Protein AF-0000000081857859 (afdb_homodimer)

InterPro domains:
  IPR007710 Nucleoside 2-deoxyribosyltransferase [PF05014] (3-101)
  IPR028607 2-deoxynucleoside 5-phosphate N-hydrolase 1, DNPH1 [MF_03036] (1-142)
  IPR051239 2'-Deoxynucleoside 5'-phosphate N-hydrolase [PTHR15364] (1-141)

Secondary structure (DSSP, 8-state):
-EEEEE--STT--TTHHHHHHHHHHHTTTSEETTGGGG-TT--TT-S--SHHHHHHHHHHHHHHHHH-SEEEEE-SS--HHHHHHHHHHHHTT-EEEEEE-GGG-PPPPHHHHHH--SSSEEEEE--GGGHHHHHHHHHTSTT-/-EEEEE--STT--TTHHHHHHHHHHHTTTSEETTGGGG-TT--TT-S--SHHHHHHHHHHHHHHHHH-SEEEEE-SS--HHHHHHHHHHHHTT-EEEEEE-GGG-PPPPHHHHHH--SSSEEEEE--GGGHHHHHHHHHTSTT-

Structure (mmCIF, N/CA/C/O backbone):
data_AF-0000000081857859-model_v1
#
loop_
_entity.id
_entity.type
_entity.pdbx_description
1 polymer "2'-deoxynucleoside 5'-phosphate N-hydrolase 1"
#
loop_
_atom_site.group_PDB
_atom_site.id
_atom_site.type_symbol
_atom_site.label_atom_id
_atom_site.label_alt_id
_atom_site.label_comp_id
_atom_site.label_asym_id
_atom_site.label_entity_id
_atom_site.label_seq_id
_atom_site.pdbx_PDB_ins_code
_atom_site.Cartn_x
_atom_site.Cartn_y
_atom_site.Cartn_z
_atom_site.occupancy
_atom_site.B_iso_or_equiv
_atom_site.auth_seq_id
_atom_site.auth_comp_id
_atom_site.auth_asym_id
_atom_site.auth_atom_id
_atom_site.pdbx_PDB_model_num
ATOM 1 N N . MET A 1 1 ? -11.211 17.266 15.477 1 97.19 1 MET A N 1
ATOM 2 C CA . MET A 1 1 ? -11.031 16.438 14.289 1 97.19 1 MET A CA 1
ATOM 3 C C . MET A 1 1 ? -9.961 15.375 14.516 1 97.19 1 MET A C 1
ATOM 5 O O . MET A 1 1 ? -8.914 15.664 15.094 1 97.19 1 MET A O 1
ATOM 9 N N . LYS A 1 2 ? -10.18 14.078 14.188 1 98.75 2 LYS A N 1
ATOM 10 C CA . LYS A 1 2 ? -9.188 13.016 14.273 1 98.75 2 LYS A CA 1
ATOM 11 C C . LYS A 1 2 ? -8.492 12.797 12.938 1 98.75 2 LYS A C 1
ATOM 13 O O . LYS A 1 2 ? -9.148 12.508 11.93 1 98.75 2 LYS A O 1
ATOM 18 N N . ILE A 1 3 ? -7.137 12.891 12.977 1 98.88 3 ILE A N 1
ATOM 19 C CA . ILE A 1 3 ? -6.348 12.82 11.758 1 98.88 3 ILE A CA 1
ATOM 20 C C . ILE A 1 3 ? -5.445 11.586 11.797 1 98.88 3 ILE A C 1
ATOM 22 O O . ILE A 1 3 ? -4.773 11.336 12.805 1 98.88 3 ILE A O 1
ATOM 26 N N . TYR A 1 4 ? -5.438 10.828 10.797 1 98.94 4 TYR A N 1
ATOM 27 C CA . TYR A 1 4 ? -4.531 9.695 10.625 1 98.94 4 TYR A CA 1
ATOM 28 C C . TYR A 1 4 ? -3.416 10.031 9.641 1 98.94 4 TYR A C 1
ATOM 30 O O . TYR A 1 4 ? -3.676 10.344 8.477 1 98.94 4 TYR A O 1
ATOM 38 N N . PHE A 1 5 ? -2.197 10.039 10.086 1 98.94 5 PHE A N 1
ATOM 39 C CA . PHE A 1 5 ? -1.058 10.336 9.227 1 98.94 5 PHE A CA 1
ATOM 40 C C . PHE A 1 5 ? -0.327 9.055 8.836 1 98.94 5 PHE A C 1
ATOM 42 O O . PHE A 1 5 ? 0.015 8.242 9.695 1 98.94 5 PHE A O 1
ATOM 49 N N . CYS A 1 6 ? -0.159 8.875 7.543 1 98.88 6 CYS A N 1
ATOM 50 C CA . CYS A 1 6 ? 0.614 7.758 7.004 1 98.88 6 CYS A CA 1
ATOM 51 C C . CYS A 1 6 ? 1.984 8.227 6.527 1 98.88 6 CYS A C 1
ATOM 53 O O . CYS A 1 6 ? 2.09 9.219 5.805 1 98.88 6 CYS A O 1
ATOM 55 N N . GLY A 1 7 ? 2.938 7.547 6.867 1 98.81 7 GLY A N 1
ATOM 56 C CA . GLY A 1 7 ? 4.301 7.688 6.379 1 98.81 7 GLY A CA 1
ATOM 57 C C . GLY A 1 7 ? 5.102 6.402 6.461 1 98.81 7 GLY A C 1
ATOM 58 O O . GLY A 1 7 ? 4.863 5.574 7.34 1 98.81 7 GLY A O 1
ATOM 59 N N . SER A 1 8 ? 6.078 6.289 5.57 1 98.69 8 SER A N 1
ATOM 60 C CA . SER A 1 8 ? 6.879 5.07 5.504 1 98.69 8 SER A CA 1
ATOM 61 C C . SER A 1 8 ? 7.648 4.844 6.801 1 98.69 8 SER A C 1
ATOM 63 O O . SER A 1 8 ? 8.234 5.777 7.352 1 98.69 8 SER A O 1
ATOM 65 N N . ILE A 1 9 ? 7.602 3.67 7.285 1 98.06 9 ILE A N 1
ATOM 66 C CA . ILE A 1 9 ? 8.461 3.262 8.391 1 98.06 9 ILE A CA 1
ATOM 67 C C . ILE A 1 9 ? 9.398 2.148 7.934 1 98.06 9 ILE A C 1
ATOM 69 O O . ILE A 1 9 ? 10.57 2.396 7.645 1 98.06 9 ILE A O 1
ATOM 73 N N . ARG A 1 10 ? 8.891 1 7.598 1 97.62 10 ARG A N 1
ATOM 74 C CA . ARG A 1 10 ? 9.75 -0.125 7.238 1 97.62 10 ARG A CA 1
ATOM 75 C C . ARG A 1 10 ? 10.188 -0.036 5.777 1 97.62 10 ARG A C 1
ATOM 77 O O . ARG A 1 10 ? 11.086 -0.758 5.352 1 97.62 10 ARG A O 1
ATOM 84 N N . GLY A 1 11 ? 9.57 0.886 5.027 1 97.31 11 GLY A N 1
ATOM 85 C CA . GLY A 1 11 ? 10.07 1.184 3.691 1 97.31 11 GLY A CA 1
ATOM 86 C C . GLY A 1 11 ? 11.273 2.107 3.693 1 97.31 11 GLY A C 1
ATOM 87 O O . GLY A 1 11 ? 11.891 2.334 2.65 1 97.31 11 GLY A O 1
ATOM 88 N N . GLY A 1 12 ? 11.555 2.629 4.848 1 96.44 12 GLY A N 1
ATOM 89 C CA . GLY A 1 12 ? 12.672 3.541 5.031 1 96.44 12 GLY A CA 1
ATOM 90 C C . GLY A 1 12 ? 12.32 4.754 5.875 1 96.44 12 GLY A C 1
ATOM 91 O O . GLY A 1 12 ? 11.195 5.254 5.812 1 96.44 12 GLY A O 1
ATOM 92 N N . ARG A 1 13 ? 13.305 5.332 6.59 1 97.5 13 ARG A N 1
ATOM 93 C CA . ARG A 1 13 ? 13.078 6.434 7.527 1 97.5 13 ARG A CA 1
ATOM 94 C C . ARG A 1 13 ? 13.742 7.715 7.031 1 97.5 13 ARG A C 1
ATOM 96 O O . ARG A 1 13 ? 13.938 8.656 7.801 1 97.5 13 ARG A O 1
ATOM 103 N N . GLU A 1 14 ? 14.062 7.746 5.746 1 95.56 14 GLU A N 1
ATOM 104 C CA . GLU A 1 14 ? 14.828 8.867 5.199 1 95.56 14 GLU A CA 1
ATOM 105 C C . GLU A 1 14 ? 14.039 10.172 5.297 1 95.56 14 GLU A C 1
ATOM 107 O O . GLU A 1 14 ? 14.625 11.25 5.371 1 95.56 14 GLU A O 1
ATOM 112 N N . ASP A 1 15 ? 12.742 10.062 5.406 1 97.25 15 ASP A N 1
ATOM 113 C CA . ASP A 1 15 ? 11.922 11.266 5.312 1 97.25 15 ASP A CA 1
ATOM 114 C C . ASP A 1 15 ? 11.32 11.625 6.672 1 97.25 15 ASP A C 1
ATOM 116 O O . ASP A 1 15 ? 10.359 12.391 6.75 1 97.25 15 ASP A O 1
ATOM 120 N N . VAL A 1 16 ? 11.852 11.086 7.742 1 98.12 16 VAL A N 1
ATOM 121 C CA . VAL A 1 16 ? 11.234 11.242 9.055 1 98.12 16 VAL A CA 1
ATOM 122 C C . VAL A 1 16 ? 11.164 12.727 9.414 1 98.12 16 VAL A C 1
ATOM 124 O O . VAL A 1 16 ? 10.219 13.172 10.062 1 98.12 16 VAL A O 1
ATOM 127 N N . HIS A 1 17 ? 12.164 13.531 9 1 97.62 17 HIS A N 1
ATOM 128 C CA . HIS A 1 17 ? 12.141 14.961 9.297 1 97.62 17 HIS A CA 1
ATOM 129 C C . HIS A 1 17 ? 10.961 15.648 8.617 1 97.62 17 HIS A C 1
ATOM 131 O O . HIS A 1 17 ? 10.367 16.578 9.18 1 97.62 17 HIS A O 1
ATOM 137 N N . VAL A 1 18 ? 10.625 15.219 7.426 1 98.31 18 VAL A N 1
ATOM 138 C CA . VAL A 1 18 ? 9.453 15.734 6.715 1 98.31 18 VAL A CA 1
ATOM 139 C C . VAL A 1 18 ? 8.188 15.344 7.469 1 98.31 18 VAL A C 1
ATOM 141 O O . VAL A 1 18 ? 7.273 16.156 7.617 1 98.31 18 VAL A O 1
ATOM 144 N N . TYR A 1 19 ? 8.164 14.109 7.961 1 98.69 19 TYR A N 1
ATOM 145 C CA . TYR A 1 19 ? 7.016 13.641 8.727 1 98.69 19 TYR A CA 1
ATOM 146 C C . TYR A 1 19 ? 6.797 14.492 9.961 1 98.69 19 TYR A C 1
ATOM 148 O O . TYR A 1 19 ? 5.656 14.812 10.312 1 98.69 19 TYR A O 1
ATOM 156 N N . GLN A 1 20 ? 7.84 14.805 10.594 1 98.62 20 GLN A N 1
ATOM 157 C CA . GLN A 1 20 ? 7.754 15.648 11.781 1 98.62 20 GLN A CA 1
ATOM 158 C C . GLN A 1 20 ? 7.121 17 11.461 1 98.62 20 GLN A C 1
ATOM 160 O O . GLN A 1 20 ? 6.254 17.469 12.195 1 98.62 20 GLN A O 1
ATOM 165 N N . LYS A 1 21 ? 7.566 17.609 10.383 1 98.5 21 LYS A N 1
ATOM 166 C CA . LYS A 1 21 ? 7.02 18.891 9.961 1 98.5 21 LYS A CA 1
ATOM 167 C C . LYS A 1 21 ? 5.523 18.797 9.672 1 98.5 21 LYS A C 1
ATOM 169 O O . LYS A 1 21 ? 4.746 19.641 10.094 1 98.5 21 LYS A 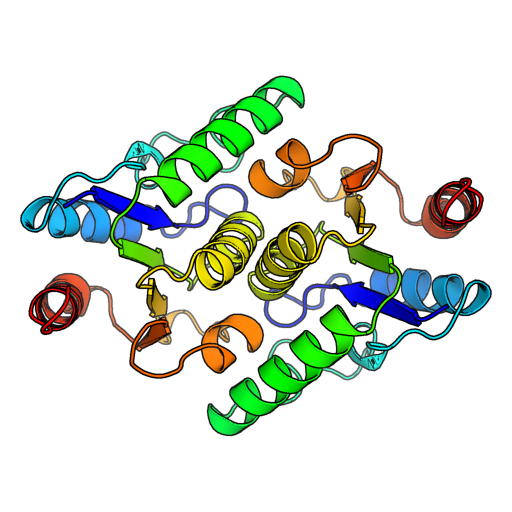O 1
ATOM 174 N N . ILE A 1 22 ? 5.129 17.766 9.008 1 98.88 22 ILE A N 1
ATOM 175 C CA . ILE A 1 22 ? 3.734 17.562 8.625 1 98.88 22 ILE A CA 1
ATOM 176 C C . ILE A 1 22 ? 2.881 17.344 9.867 1 98.88 22 ILE A C 1
ATOM 178 O O . ILE A 1 22 ? 1.868 18.016 10.062 1 98.88 22 ILE A O 1
ATOM 182 N N . THR A 1 23 ? 3.334 16.422 10.742 1 98.75 23 THR A N 1
ATOM 183 C CA . THR A 1 23 ? 2.539 16.078 11.914 1 98.75 23 THR A CA 1
ATOM 184 C C . THR A 1 23 ? 2.439 17.266 12.867 1 98.75 23 THR A C 1
ATOM 186 O O . THR A 1 23 ? 1.413 17.469 13.523 1 98.75 23 THR A O 1
ATOM 189 N N . HIS A 1 24 ? 3.498 18.047 12.93 1 98.5 24 HIS A N 1
ATOM 190 C CA . HIS A 1 24 ? 3.455 19.25 13.75 1 98.5 24 HIS A CA 1
ATOM 191 C C . HIS A 1 24 ? 2.361 20.203 13.273 1 98.5 24 HIS A C 1
ATOM 193 O O . HIS A 1 24 ? 1.571 20.703 14.078 1 98.5 24 HIS A O 1
ATOM 199 N N . LYS A 1 25 ? 2.338 20.438 11.992 1 98.75 25 LYS A N 1
ATOM 200 C CA . LYS A 1 25 ? 1.34 21.344 11.438 1 98.75 25 LYS A CA 1
ATOM 201 C C . LYS A 1 25 ? -0.064 20.75 11.555 1 98.75 25 LYS A C 1
ATOM 203 O O . LYS A 1 25 ? -1.033 21.484 11.766 1 98.75 25 LYS A O 1
ATOM 208 N N . LEU A 1 26 ? -0.226 19.438 11.391 1 98.88 26 LEU A N 1
ATOM 209 C CA . LEU A 1 26 ? -1.522 18.766 11.461 1 98.88 26 LEU A CA 1
ATOM 210 C C . LEU A 1 26 ? -2.178 19 12.82 1 98.88 26 LEU A C 1
ATOM 212 O O . LEU A 1 26 ? -3.406 19.047 12.922 1 98.88 26 LEU A O 1
ATOM 216 N N . LYS A 1 27 ? -1.376 19.219 13.852 1 98.56 27 LYS A N 1
ATOM 217 C CA . LYS A 1 27 ? -1.891 19.406 15.211 1 98.56 27 LYS A CA 1
ATOM 218 C C . LYS A 1 27 ? -2.676 20.703 15.328 1 98.56 27 LYS A C 1
ATOM 220 O O . LYS A 1 27 ? -3.447 20.891 16.266 1 98.56 27 LYS A O 1
ATOM 225 N N . ASP A 1 28 ? -2.494 21.609 14.359 1 98.31 28 ASP A N 1
ATOM 226 C CA . ASP A 1 28 ? -3.283 22.828 14.328 1 98.31 28 ASP A CA 1
ATOM 227 C C . ASP A 1 28 ? -4.738 22.531 13.969 1 98.31 28 ASP A C 1
ATOM 229 O O . ASP A 1 28 ? -5.621 23.359 14.219 1 98.31 28 ASP A O 1
ATOM 233 N N . TYR A 1 29 ? -4.988 21.422 13.352 1 98.31 29 TYR A N 1
ATOM 234 C CA . TYR A 1 29 ? -6.316 21.172 12.805 1 98.31 29 TYR A CA 1
ATOM 235 C C . TYR A 1 29 ? -7.066 20.141 13.648 1 98.31 29 TYR A C 1
ATOM 237 O O . TYR A 1 29 ? -8.289 20.031 13.547 1 98.31 29 TYR A O 1
ATOM 245 N N . GLY A 1 30 ? -6.34 19.344 14.406 1 98.25 30 GLY A N 1
ATOM 246 C CA . GLY A 1 30 ? -6.965 18.312 15.203 1 98.25 30 GLY A CA 1
ATOM 247 C C . GLY A 1 30 ? -5.965 17.391 15.875 1 98.25 30 GLY A C 1
ATOM 248 O O . GLY A 1 30 ? -4.781 17.719 15.977 1 98.25 30 GLY A O 1
ATOM 249 N N . SER A 1 31 ? -6.422 16.234 16.406 1 98.62 31 SER A N 1
ATOM 250 C CA . SER A 1 31 ? -5.59 15.227 17.047 1 98.62 31 SER A CA 1
ATOM 251 C C . SER A 1 31 ? -5.035 14.242 16.031 1 98.62 31 SER A C 1
ATOM 253 O O . SER A 1 31 ? -5.789 13.633 15.266 1 98.62 31 SER A O 1
ATOM 255 N N . VAL A 1 32 ? -3.738 14.094 16.078 1 98.81 32 VAL A N 1
ATOM 256 C CA . VAL A 1 32 ? -3.088 13.117 15.211 1 98.81 32 VAL A CA 1
ATOM 257 C C . VAL A 1 32 ? -3.01 11.766 15.922 1 98.81 32 VAL A C 1
ATOM 259 O O . VAL A 1 32 ? -2.293 11.617 16.906 1 98.81 32 VAL A O 1
ATOM 262 N N . LEU A 1 33 ? -3.631 10.789 15.375 1 98.75 33 LEU A N 1
ATOM 263 C CA . LEU A 1 33 ? -3.76 9.484 16.031 1 98.75 33 LEU A CA 1
ATOM 264 C C . LEU A 1 33 ? -2.463 8.688 15.906 1 98.75 33 LEU A C 1
ATOM 266 O O . LEU A 1 33 ? -2.189 7.816 16.734 1 98.75 33 LEU A O 1
ATOM 270 N N . THR A 1 34 ? -1.613 9.016 14.961 1 98.5 34 THR A N 1
ATOM 271 C CA . THR A 1 34 ? -0.452 8.211 14.594 1 98.5 34 THR A CA 1
ATOM 272 C C . THR A 1 34 ? 0.838 9 14.805 1 98.5 34 THR A C 1
ATOM 274 O O . THR A 1 34 ? 1.736 8.969 13.961 1 98.5 34 THR A O 1
ATOM 277 N N . GLU A 1 35 ? 0.961 9.648 15.805 1 96.88 35 GLU A N 1
ATOM 278 C CA . GLU A 1 35 ? 2.105 10.516 16.047 1 96.88 35 GLU A CA 1
ATOM 279 C C . GLU A 1 35 ? 3.414 9.734 16.016 1 96.88 35 GLU A C 1
ATOM 281 O O . GLU A 1 35 ? 4.461 10.281 15.656 1 96.88 35 GLU A O 1
ATOM 286 N N . HIS A 1 36 ? 3.432 8.438 16.281 1 96 36 HIS A N 1
ATOM 287 C CA . HIS A 1 36 ? 4.641 7.629 16.344 1 96 36 HIS A CA 1
ATOM 288 C C . HIS A 1 36 ? 5.316 7.527 14.984 1 96 36 HIS A C 1
ATOM 290 O O . HIS A 1 36 ? 6.52 7.277 14.906 1 96 36 HIS A O 1
ATOM 296 N N . VAL A 1 37 ? 4.602 7.738 13.906 1 97.44 37 VAL A N 1
ATOM 297 C CA . VAL A 1 37 ? 5.137 7.652 12.555 1 97.44 37 VAL A CA 1
ATOM 298 C C . VAL A 1 37 ? 6.242 8.688 12.367 1 97.44 37 VAL A C 1
ATOM 300 O O . VAL A 1 37 ? 7.203 8.453 11.633 1 97.44 37 VAL A O 1
ATOM 303 N N . SER A 1 38 ? 6.16 9.812 13.102 1 97.56 38 SER A N 1
ATOM 304 C CA . SER A 1 38 ? 7.113 10.906 12.961 1 97.56 38 SER A CA 1
ATOM 305 C C . SER A 1 38 ? 8.188 10.852 14.039 1 97.56 38 SER A C 1
ATOM 307 O O . SER A 1 38 ? 9.031 11.742 14.141 1 97.56 38 SER A O 1
ATOM 309 N N . ASP A 1 39 ? 8.172 9.781 14.867 1 96.94 39 ASP A N 1
ATOM 310 C CA . ASP A 1 39 ? 9.172 9.633 15.914 1 96.94 39 ASP A CA 1
ATOM 311 C C . ASP A 1 39 ? 10.555 9.352 15.328 1 96.94 39 ASP A C 1
ATOM 313 O O . ASP A 1 39 ? 10.773 8.289 14.727 1 96.94 39 ASP A O 1
ATOM 317 N N . PRO A 1 40 ? 11.492 10.25 15.578 1 94.25 40 PRO A N 1
ATOM 318 C CA . PRO A 1 40 ? 12.812 10.062 14.977 1 94.25 40 PRO A CA 1
ATOM 319 C C . PRO A 1 40 ? 13.594 8.914 15.594 1 94.25 40 PRO A C 1
ATOM 321 O O . PRO A 1 40 ? 14.586 8.445 15.023 1 94.25 40 PRO A O 1
ATOM 324 N N . GLU A 1 41 ? 13.188 8.453 16.703 1 94 41 GLU A N 1
ATOM 325 C CA . GLU A 1 41 ? 13.891 7.379 17.391 1 94 41 GLU A CA 1
ATOM 326 C C . GLU A 1 41 ? 13.406 6.012 16.922 1 94 41 GLU A C 1
ATOM 328 O O . GLU A 1 41 ? 14.031 4.988 17.219 1 94 41 GLU A O 1
ATOM 333 N N . LEU A 1 42 ? 12.32 6 16.234 1 93.38 42 LEU A N 1
ATOM 334 C CA . LEU A 1 42 ? 11.82 4.754 15.664 1 93.38 42 LEU A CA 1
ATOM 335 C C . LEU A 1 42 ? 12.688 4.297 14.5 1 93.38 42 LEU A C 1
ATOM 337 O O . LEU A 1 42 ? 12.969 5.082 13.594 1 93.38 42 LEU A O 1
ATOM 341 N N . SER A 1 43 ? 13.094 3.023 14.508 1 90.44 43 SER A N 1
ATOM 342 C CA . SER A 1 43 ? 13.945 2.494 13.445 1 90.44 43 SER A CA 1
ATOM 343 C C . SER A 1 43 ? 13.109 1.997 12.266 1 90.44 43 SER A C 1
ATOM 345 O O . SER A 1 43 ? 11.883 1.967 12.344 1 90.44 43 SER A O 1
ATOM 347 N N . ASP A 1 44 ? 13.797 1.537 11.211 1 88.94 44 ASP A N 1
ATOM 348 C CA . ASP A 1 44 ? 13.109 1.026 10.023 1 88.94 44 ASP A CA 1
ATOM 349 C C . ASP A 1 44 ? 12.609 -0.397 10.25 1 88.94 44 ASP A C 1
ATOM 351 O O . ASP A 1 44 ? 12.031 -1.011 9.352 1 88.94 44 ASP A O 1
ATOM 355 N N . THR A 1 45 ? 12.766 -0.959 11.484 1 88.25 45 THR A N 1
ATOM 356 C CA . THR A 1 45 ? 12.109 -2.207 11.852 1 88.25 45 THR A CA 1
ATOM 357 C C . THR A 1 45 ? 10.742 -1.931 12.484 1 88.25 45 THR A C 1
ATOM 359 O O . THR A 1 45 ? 9.922 -2.84 12.617 1 88.25 45 THR A O 1
ATOM 362 N N . GLY A 1 46 ? 10.586 -0.649 12.82 1 90.75 46 GLY A N 1
ATOM 363 C CA . GLY A 1 46 ? 9.32 -0.238 13.406 1 90.75 46 GLY A CA 1
ATOM 364 C C . GLY A 1 46 ? 9.227 -0.519 14.891 1 90.75 46 GLY A C 1
ATOM 365 O O . GLY A 1 46 ? 10.242 -0.539 15.586 1 90.75 46 GLY A O 1
ATOM 366 N N . GLU A 1 47 ? 7.953 -0.508 15.484 1 82.44 47 GLU A N 1
ATOM 367 C CA . GLU A 1 47 ? 7.68 -0.638 16.906 1 82.44 47 GLU A CA 1
ATOM 368 C C . GLU A 1 47 ? 8.008 -2.041 17.406 1 82.44 47 GLU A C 1
ATOM 370 O O . GLU A 1 47 ? 8.555 -2.203 18.5 1 82.44 47 GLU A O 1
ATOM 375 N N . ASP A 1 48 ? 7.543 -3.119 16.609 1 76.19 48 ASP A N 1
ATOM 376 C CA . ASP A 1 48 ? 7.715 -4.5 17.047 1 76.19 48 ASP A CA 1
ATOM 377 C C . ASP A 1 48 ? 8.195 -5.387 15.898 1 76.19 48 ASP A C 1
ATOM 379 O O . ASP A 1 48 ? 7.945 -5.082 14.727 1 76.19 48 ASP A O 1
ATOM 383 N N . GLY A 1 49 ? 9.023 -6.359 16.281 1 75.38 49 GLY A N 1
ATOM 384 C CA . GLY A 1 49 ? 9.555 -7.23 15.242 1 75.38 49 GLY A CA 1
ATOM 385 C C . GLY A 1 49 ? 8.953 -8.625 15.273 1 75.38 49 GLY A C 1
ATOM 386 O O . GLY A 1 49 ? 9.344 -9.492 14.484 1 75.38 49 GLY A O 1
ATOM 387 N N . THR A 1 50 ? 7.898 -8.875 16.141 1 84.44 50 THR A N 1
ATOM 388 C CA . THR A 1 50 ? 7.289 -10.195 16.172 1 84.44 50 THR A CA 1
ATOM 389 C C . THR A 1 50 ? 5.98 -10.211 15.391 1 84.44 50 THR A C 1
ATOM 391 O O . THR A 1 50 ? 5.387 -9.156 15.148 1 84.44 50 THR A O 1
ATOM 394 N N . VAL A 1 51 ? 5.547 -11.469 15.008 1 87.25 51 VAL A N 1
ATOM 395 C CA . VAL A 1 51 ? 4.289 -11.633 14.289 1 87.25 51 VAL A CA 1
ATOM 396 C C . VAL A 1 51 ? 3.135 -11.109 15.148 1 87.25 51 VAL A C 1
ATOM 398 O O . VAL A 1 51 ? 2.246 -10.422 14.641 1 87.25 51 VAL A O 1
ATOM 401 N N . GLU A 1 52 ? 3.119 -11.438 16.422 1 90.31 52 GLU A N 1
ATOM 402 C CA . GLU A 1 52 ? 2.094 -10.961 17.344 1 90.31 52 GLU A CA 1
ATOM 403 C C . GLU A 1 52 ? 2.127 -9.438 17.469 1 90.31 52 GLU A C 1
ATOM 405 O O . GLU A 1 52 ? 1.08 -8.789 17.547 1 90.31 52 GLU A O 1
ATOM 410 N N . GLY A 1 53 ? 3.287 -8.984 17.484 1 95.19 53 GLY A N 1
ATOM 411 C CA . GLY A 1 53 ? 3.439 -7.539 17.516 1 95.19 53 GLY A CA 1
ATOM 412 C C . GLY A 1 53 ? 2.912 -6.863 16.25 1 95.19 53 GLY A C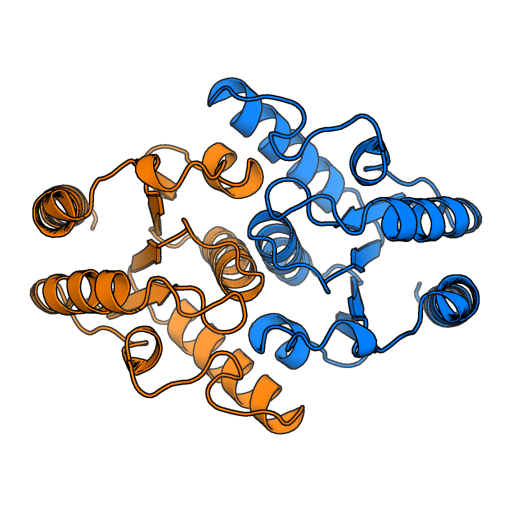 1
ATOM 413 O O . GLY A 1 53 ? 2.229 -5.844 16.344 1 95.19 53 GLY A O 1
ATOM 414 N N . ASP A 1 54 ? 3.215 -7.5 15.148 1 97.56 54 ASP A N 1
ATOM 415 C CA . ASP A 1 54 ? 2.74 -6.945 13.883 1 97.56 54 ASP A CA 1
ATOM 416 C C . ASP A 1 54 ? 1.217 -6.988 13.797 1 97.56 54 ASP A C 1
ATOM 418 O O . ASP A 1 54 ? 0.591 -6.066 13.273 1 97.56 54 ASP A O 1
ATOM 422 N N . ARG A 1 55 ? 0.588 -8.023 14.305 1 97.75 55 ARG A N 1
ATOM 423 C CA . ARG A 1 55 ? -0.868 -8.109 14.344 1 97.75 55 ARG A CA 1
ATOM 424 C C . ARG A 1 55 ? -1.459 -7.012 15.219 1 97.75 55 ARG A C 1
ATOM 426 O O . ARG A 1 55 ? -2.461 -6.391 14.859 1 97.75 55 ARG A O 1
ATOM 433 N N . ALA A 1 56 ? -0.867 -6.801 16.359 1 97.62 56 ALA A N 1
ATOM 434 C CA . ALA A 1 56 ? -1.336 -5.75 17.25 1 97.62 56 ALA A CA 1
ATOM 435 C C . ALA A 1 56 ? -1.238 -4.375 16.594 1 97.62 56 ALA A C 1
ATOM 437 O O . ALA A 1 56 ? -2.139 -3.547 16.734 1 97.62 56 ALA A O 1
ATOM 438 N N . ILE A 1 57 ? -0.128 -4.117 15.93 1 97.69 57 ILE A N 1
ATOM 439 C CA . ILE A 1 57 ? 0.064 -2.865 15.211 1 97.69 57 ILE A CA 1
ATOM 440 C C . ILE A 1 57 ? -1.008 -2.719 14.133 1 97.69 57 ILE A C 1
ATOM 442 O O . ILE A 1 57 ? -1.659 -1.677 14.031 1 97.69 57 ILE A O 1
ATOM 446 N N . HIS A 1 58 ? -1.212 -3.752 13.352 1 98.56 58 HIS A N 1
ATOM 447 C CA . HIS A 1 58 ? -2.213 -3.75 12.297 1 98.56 58 HIS A CA 1
ATOM 448 C C . HIS A 1 58 ? -3.602 -3.445 12.852 1 98.56 58 HIS A C 1
ATOM 450 O O . HIS A 1 58 ? -4.285 -2.543 12.359 1 98.56 58 HIS A O 1
ATOM 456 N N . ASP A 1 59 ? -4.004 -4.234 13.836 1 98.38 59 ASP A N 1
ATOM 457 C CA . ASP A 1 59 ? -5.352 -4.094 14.375 1 98.38 59 ASP A CA 1
ATOM 458 C C . ASP A 1 59 ? -5.562 -2.703 14.969 1 98.38 59 ASP A C 1
ATOM 460 O O . ASP A 1 59 ? -6.598 -2.076 14.742 1 98.38 59 ASP A O 1
ATOM 464 N N . ARG A 1 60 ? -4.609 -2.209 15.68 1 98.19 60 ARG A N 1
ATOM 465 C CA . ARG A 1 60 ? -4.676 -0.865 16.234 1 98.19 60 ARG A CA 1
ATOM 466 C C . ARG A 1 60 ? -4.789 0.185 15.141 1 98.19 60 ARG A C 1
ATOM 468 O O . ARG A 1 60 ? -5.664 1.051 15.188 1 98.19 60 ARG A O 1
ATOM 475 N N . ASP A 1 61 ? -3.883 0.099 14.203 1 98.38 61 ASP A N 1
ATOM 476 C CA . ASP A 1 61 ? -3.836 1.115 13.156 1 98.38 61 ASP A CA 1
ATOM 477 C C . ASP A 1 61 ? -5.109 1.094 12.312 1 98.38 61 ASP A C 1
ATOM 479 O O . ASP A 1 61 ? -5.602 2.145 11.898 1 98.38 61 ASP A O 1
ATOM 483 N N . VAL A 1 62 ? -5.68 -0.069 12.023 1 98.69 62 VAL A N 1
ATOM 484 C CA . VAL A 1 62 ? -6.93 -0.155 11.281 1 98.69 62 VAL A CA 1
ATOM 485 C C . VAL A 1 62 ? -8.062 0.459 12.102 1 98.69 62 VAL A C 1
ATOM 487 O O . VAL A 1 62 ? -8.93 1.151 11.555 1 98.69 62 VAL A O 1
ATOM 490 N N . ASP A 1 63 ? -8.086 0.188 13.383 1 98.75 63 ASP A N 1
ATOM 491 C CA . ASP A 1 63 ? -9.078 0.817 14.258 1 98.75 63 ASP A CA 1
ATOM 492 C C . ASP A 1 63 ? -8.953 2.338 14.219 1 98.75 63 ASP A C 1
ATOM 494 O O . ASP A 1 63 ? -9.953 3.047 14.141 1 98.75 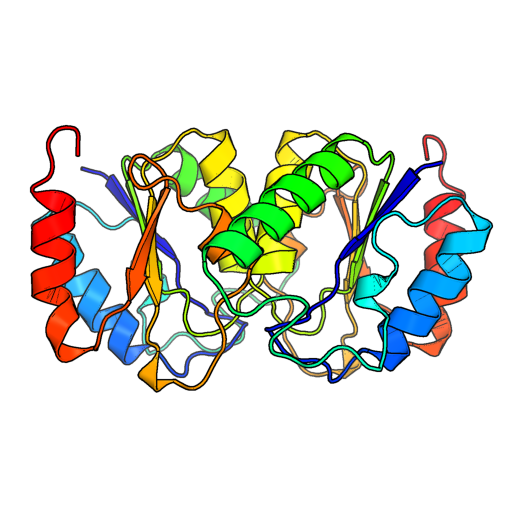63 ASP A O 1
ATOM 498 N N . TRP A 1 64 ? -7.73 2.842 14.281 1 98.81 64 TRP A N 1
ATOM 499 C CA . TRP A 1 64 ? -7.492 4.281 14.203 1 98.81 64 TRP A CA 1
ATOM 500 C C . TRP A 1 64 ? -7.914 4.836 12.852 1 98.81 64 TRP A C 1
ATOM 502 O O . TRP A 1 64 ? -8.445 5.941 12.766 1 98.81 64 TRP A O 1
ATOM 512 N N . LEU A 1 65 ? -7.594 4.082 11.844 1 98.75 65 LEU A N 1
ATOM 513 C CA . LEU A 1 65 ? -8.031 4.465 10.508 1 98.75 65 LEU A CA 1
ATOM 514 C C . LEU A 1 65 ? -9.547 4.633 10.453 1 98.75 65 LEU A C 1
ATOM 516 O O . LEU A 1 65 ? -10.047 5.621 9.922 1 98.75 65 LEU A O 1
ATOM 520 N N . GLN A 1 66 ? -10.258 3.713 11 1 98.69 66 GLN A N 1
ATOM 521 C CA . GLN A 1 66 ? -11.719 3.742 11.031 1 98.69 66 GLN A CA 1
ATOM 522 C C . GLN A 1 66 ? -12.227 4.941 11.828 1 98.69 66 GLN A C 1
ATOM 524 O O . GLN A 1 66 ? -13.234 5.551 11.461 1 98.69 66 GLN A O 1
ATOM 529 N N . GLN A 1 67 ? -11.539 5.316 12.828 1 98.62 67 GLN A N 1
ATOM 530 C CA . GLN A 1 67 ? -11.969 6.387 13.719 1 98.62 67 GLN A CA 1
ATOM 531 C C . GLN A 1 67 ? -11.648 7.758 13.125 1 98.62 67 GLN A C 1
ATOM 533 O O . GLN A 1 67 ? -12.211 8.773 13.555 1 98.62 67 GLN A O 1
ATOM 538 N N . SER A 1 68 ? -10.773 7.867 12.203 1 98.81 68 SER A N 1
ATOM 539 C CA . SER A 1 68 ? -10.266 9.141 11.711 1 98.81 68 SER A CA 1
ATOM 540 C C . SER A 1 68 ? -11.297 9.852 10.844 1 98.81 68 SER A C 1
ATOM 542 O O . SER A 1 68 ? -12.133 9.203 10.203 1 98.81 68 SER A O 1
ATOM 544 N N . ASP A 1 69 ? -11.242 11.117 10.875 1 98.44 69 ASP A N 1
ATOM 545 C CA . ASP A 1 69 ? -12.078 11.953 10.016 1 98.44 69 ASP A CA 1
ATOM 546 C C . ASP A 1 69 ? -11.391 12.219 8.672 1 98.44 69 ASP A C 1
ATOM 548 O O . ASP A 1 69 ? -12.062 12.398 7.656 1 98.44 69 ASP A O 1
ATOM 552 N N . VAL A 1 70 ? -10.102 12.289 8.727 1 98.75 70 VAL A N 1
ATOM 553 C CA . VAL A 1 70 ? -9.289 12.617 7.559 1 98.75 70 VAL A CA 1
ATOM 554 C C . VAL A 1 70 ? -7.977 11.844 7.609 1 98.75 70 VAL A C 1
ATOM 556 O O . VAL A 1 70 ? -7.434 11.602 8.688 1 98.75 70 VAL A O 1
ATOM 559 N N . ILE A 1 71 ? -7.48 11.469 6.449 1 98.94 71 ILE A N 1
ATOM 560 C CA . ILE A 1 71 ? -6.203 10.781 6.297 1 98.94 71 ILE A CA 1
ATOM 561 C C . ILE A 1 71 ? -5.238 11.656 5.504 1 98.94 71 ILE A C 1
ATOM 563 O O . ILE A 1 71 ? -5.598 12.195 4.449 1 98.94 71 ILE A O 1
ATOM 567 N N . VAL A 1 72 ? -4.074 11.891 6.02 1 98.94 72 VAL A N 1
ATOM 568 C CA . VAL A 1 72 ? -2.98 12.555 5.316 1 98.94 72 VAL A CA 1
ATOM 569 C C . VAL A 1 72 ? -1.803 11.594 5.168 1 98.94 72 VAL A C 1
ATOM 571 O O . VAL A 1 72 ? -1.357 10.992 6.148 1 98.94 72 VAL A O 1
ATOM 574 N N . ALA A 1 73 ? -1.323 11.422 3.992 1 98.94 73 ALA A N 1
ATOM 575 C CA . ALA A 1 73 ? -0.245 10.469 3.732 1 98.94 73 ALA A CA 1
ATOM 576 C C . ALA A 1 73 ? 0.896 11.133 2.965 1 98.94 73 ALA A C 1
ATOM 578 O O . ALA A 1 73 ? 0.667 11.797 1.954 1 98.94 73 ALA A O 1
ATOM 579 N N . GLU A 1 74 ? 2.082 11.055 3.486 1 98.94 74 GLU A N 1
ATOM 580 C CA . GLU A 1 74 ? 3.256 11.383 2.684 1 98.94 74 GLU A CA 1
ATOM 581 C C . GLU A 1 74 ? 3.719 10.18 1.865 1 98.94 74 GLU A C 1
ATOM 583 O O . GLU A 1 74 ? 4.086 9.148 2.426 1 98.94 74 GLU A O 1
ATOM 588 N N . VAL A 1 75 ? 3.668 10.289 0.51 1 98.94 75 VAL A N 1
ATOM 589 C CA . VAL A 1 75 ? 3.705 9.102 -0.333 1 98.94 75 VAL A CA 1
ATOM 590 C C . VAL A 1 75 ? 4.926 9.156 -1.247 1 98.94 75 VAL A C 1
ATOM 592 O O . VAL A 1 75 ? 4.918 8.578 -2.338 1 98.94 75 VAL A O 1
ATOM 595 N N . THR A 1 76 ? 5.969 9.836 -0.827 1 98.81 76 THR A N 1
ATOM 596 C CA . THR A 1 76 ? 7.176 9.938 -1.64 1 98.81 76 THR A CA 1
ATOM 597 C C . THR A 1 76 ? 8.008 8.664 -1.531 1 98.81 76 THR A C 1
ATOM 599 O O . THR A 1 76 ? 8.406 8.086 -2.545 1 98.81 76 THR A O 1
ATOM 602 N N . GLN A 1 77 ? 8.336 8.273 -0.267 1 98.38 77 GLN A N 1
ATOM 603 C CA . GLN A 1 77 ? 9.047 7.027 -0.015 1 98.38 77 GLN A CA 1
ATOM 604 C C . GLN A 1 77 ? 8.125 5.82 -0.161 1 98.38 77 GLN A C 1
ATOM 606 O O . GLN A 1 77 ? 7.113 5.723 0.535 1 98.38 77 GLN A O 1
ATOM 611 N N . PRO A 1 78 ? 8.398 4.891 -1.076 1 98.69 78 PRO A N 1
ATOM 612 C CA . PRO A 1 78 ? 7.547 3.709 -1.231 1 98.69 78 PRO A CA 1
ATOM 613 C C . PRO A 1 78 ? 7.375 2.93 0.071 1 98.69 78 PRO A C 1
ATOM 615 O O . PRO A 1 78 ? 8.328 2.791 0.841 1 98.69 78 PRO A O 1
ATOM 618 N N . SER A 1 79 ? 6.156 2.477 0.298 1 98.88 79 SER A N 1
ATOM 619 C CA . SER A 1 79 ? 5.828 1.759 1.524 1 98.88 79 SER A CA 1
ATOM 620 C C . SER A 1 79 ? 4.598 0.875 1.336 1 98.88 79 SER A C 1
ATOM 622 O O . SER A 1 79 ? 3.523 1.365 0.982 1 98.88 79 SER A O 1
ATOM 624 N N . LEU A 1 80 ? 4.738 -0.391 1.586 1 98.88 80 LEU A N 1
ATOM 625 C CA . LEU A 1 80 ? 3.607 -1.308 1.527 1 98.88 80 LEU A CA 1
ATOM 626 C C . LEU A 1 80 ? 2.516 -0.888 2.508 1 98.88 80 LEU A C 1
ATOM 628 O O . LEU A 1 80 ? 1.335 -0.866 2.156 1 98.88 80 LEU A O 1
ATOM 632 N N . GLY A 1 81 ? 2.938 -0.539 3.758 1 98.81 81 GLY A N 1
ATOM 633 C CA . GLY A 1 81 ? 1.97 -0.186 4.785 1 98.81 81 GLY A CA 1
ATOM 634 C C . GLY A 1 81 ? 1.145 1.036 4.434 1 98.81 81 GLY A C 1
ATOM 635 O O . GLY A 1 81 ? -0.076 1.039 4.605 1 98.81 81 GLY A O 1
ATOM 636 N N . VAL A 1 82 ? 1.787 2.061 3.941 1 98.94 82 VAL A N 1
ATOM 637 C CA . VAL A 1 82 ? 1.083 3.275 3.545 1 98.94 82 VAL A CA 1
ATOM 638 C C . VAL A 1 82 ? 0.083 2.953 2.438 1 98.94 82 VAL A C 1
ATOM 640 O O . VAL A 1 82 ? -1.077 3.367 2.5 1 98.94 82 VAL A O 1
ATOM 643 N N . GLY A 1 83 ? 0.51 2.209 1.398 1 98.94 83 GLY A N 1
ATOM 644 C CA . GLY A 1 83 ? -0.412 1.797 0.352 1 98.94 83 GLY A CA 1
ATOM 645 C C . GLY A 1 83 ? -1.61 1.032 0.879 1 98.94 83 GLY A C 1
ATOM 646 O O . GLY A 1 83 ? -2.75 1.316 0.503 1 98.94 83 GLY A O 1
ATOM 647 N N . TYR A 1 84 ? -1.344 0.078 1.735 1 98.94 84 TYR A N 1
ATOM 648 C CA . TYR A 1 84 ? -2.377 -0.752 2.344 1 98.94 84 TYR A CA 1
ATOM 649 C C . TYR A 1 84 ? -3.404 0.104 3.074 1 98.94 84 TYR A C 1
ATOM 651 O O . TYR A 1 84 ? -4.613 -0.083 2.904 1 98.94 84 TYR A O 1
ATOM 659 N N . GLU A 1 85 ? -2.926 1.033 3.848 1 98.94 85 GLU A N 1
ATOM 660 C CA . GLU A 1 85 ? -3.807 1.927 4.594 1 98.94 85 GLU A CA 1
ATOM 661 C C . GLU A 1 85 ? -4.672 2.76 3.654 1 98.94 85 GLU A C 1
ATOM 663 O O . GLU A 1 85 ? -5.875 2.922 3.887 1 98.94 85 GLU A O 1
ATOM 668 N N . LEU A 1 86 ? -4.074 3.264 2.615 1 98.94 86 LEU A N 1
ATOM 669 C CA . LEU A 1 86 ? -4.82 4.074 1.656 1 98.94 86 LEU A CA 1
ATOM 670 C C . LEU A 1 86 ? -5.875 3.234 0.943 1 98.94 86 LEU A C 1
ATOM 672 O O . LEU A 1 86 ? -6.992 3.703 0.708 1 98.94 86 LEU A O 1
ATOM 676 N N . GLY A 1 87 ? -5.527 1.995 0.572 1 98.88 87 GLY A N 1
ATOM 677 C CA . GLY A 1 87 ? -6.52 1.104 -0.004 1 98.88 87 GLY A CA 1
ATOM 678 C C . GLY A 1 87 ? -7.715 0.873 0.904 1 98.88 87 GLY A C 1
ATOM 679 O O . GLY A 1 87 ? -8.859 0.947 0.46 1 98.88 87 GLY A O 1
ATOM 680 N N . ARG A 1 88 ? -7.477 0.61 2.174 1 98.81 88 ARG A N 1
ATOM 681 C CA . ARG A 1 88 ? -8.547 0.439 3.156 1 98.81 88 ARG A CA 1
ATOM 682 C C . ARG A 1 88 ? -9.375 1.709 3.287 1 98.81 88 ARG A C 1
ATOM 684 O O . ARG A 1 88 ? -10.602 1.646 3.387 1 98.81 88 ARG A O 1
ATOM 691 N N . ALA A 1 89 ? -8.719 2.82 3.291 1 98.81 89 ALA A N 1
ATOM 692 C CA . ALA A 1 89 ? -9.359 4.113 3.51 1 98.81 89 ALA A CA 1
ATOM 693 C C . ALA A 1 89 ? -10.336 4.441 2.381 1 98.81 89 ALA A C 1
ATOM 695 O O . ALA A 1 89 ? -11.367 5.07 2.607 1 98.81 89 ALA A O 1
ATOM 696 N N . VAL A 1 90 ? -9.953 4.074 1.159 1 98.62 90 VAL A N 1
ATOM 697 C CA . VAL A 1 90 ? -10.844 4.289 0.026 1 98.62 90 VAL A CA 1
ATOM 698 C C . VAL A 1 90 ? -12.18 3.586 0.278 1 98.62 90 VAL A C 1
ATOM 700 O O . VAL A 1 90 ? -13.242 4.176 0.075 1 98.62 90 VAL A O 1
ATOM 703 N N . ASP A 1 91 ? -12.141 2.383 0.752 1 97.25 91 ASP A N 1
ATOM 704 C CA . ASP A 1 91 ? -13.352 1.61 1.009 1 97.25 91 ASP A CA 1
ATOM 705 C C . ASP A 1 91 ? -14.141 2.201 2.174 1 97.25 91 ASP A C 1
ATOM 707 O O . ASP A 1 91 ? -15.367 2.131 2.193 1 97.25 91 ASP A O 1
ATOM 711 N N . MET A 1 92 ? -13.422 2.775 3.078 1 97.81 92 MET A N 1
ATOM 712 C CA . MET A 1 92 ? -14.055 3.395 4.242 1 97.81 92 MET A CA 1
ATOM 713 C C . MET A 1 92 ? -14.625 4.762 3.887 1 97.81 92 MET A C 1
ATOM 715 O O . MET A 1 92 ? -15.195 5.445 4.742 1 97.81 92 MET A O 1
ATOM 719 N N . LYS A 1 93 ? -14.398 5.172 2.658 1 97.19 93 LYS A N 1
ATOM 720 C CA . LYS A 1 93 ? -14.898 6.438 2.133 1 97.19 93 LYS A CA 1
ATOM 721 C C . LYS A 1 93 ? -14.336 7.617 2.928 1 97.19 93 LYS A C 1
ATOM 723 O O . LYS A 1 93 ? -15.07 8.555 3.256 1 97.19 93 LYS A O 1
ATOM 728 N N . LYS A 1 94 ? -13.094 7.523 3.244 1 98.06 94 LYS A N 1
ATOM 729 C CA . LYS A 1 94 ? -12.43 8.586 3.99 1 98.06 94 LYS A CA 1
ATOM 730 C C . LYS A 1 94 ? -11.977 9.711 3.062 1 98.06 94 LYS A C 1
ATOM 732 O O . LYS A 1 94 ? -11.75 9.484 1.872 1 98.06 94 LYS A O 1
ATOM 737 N N . LYS A 1 95 ? -11.914 10.969 3.639 1 98.5 95 LYS A N 1
ATOM 738 C CA . LYS A 1 95 ? -11.203 12.047 2.965 1 98.5 95 LYS A CA 1
ATOM 739 C C . LYS A 1 95 ? -9.688 11.852 3.059 1 98.5 95 LYS A C 1
ATOM 741 O O . LYS A 1 95 ? -9.148 11.641 4.148 1 98.5 95 LYS A O 1
ATOM 746 N N . ILE A 1 96 ? -9.008 11.938 1.919 1 98.88 96 ILE A N 1
ATOM 747 C CA . ILE A 1 96 ? -7.598 11.578 1.867 1 98.88 96 ILE A CA 1
ATOM 748 C C . ILE A 1 96 ? -6.809 12.68 1.162 1 98.88 96 ILE A C 1
ATOM 750 O O . ILE A 1 96 ? -7.223 13.172 0.109 1 98.88 96 ILE A O 1
ATOM 754 N N . LEU A 1 97 ? -5.707 13.07 1.746 1 98.94 97 LEU A N 1
ATOM 755 C CA . LEU A 1 97 ? -4.691 13.898 1.11 1 98.94 97 LEU A CA 1
ATOM 756 C C . LEU A 1 97 ? -3.359 13.164 1.032 1 98.94 97 LEU A C 1
ATOM 758 O O . LEU A 1 97 ? -2.789 12.789 2.061 1 98.94 97 LEU A O 1
ATOM 762 N N . CYS A 1 98 ? -2.906 12.961 -0.152 1 98.94 98 CYS A N 1
ATOM 763 C CA . CYS A 1 98 ? -1.562 12.438 -0.375 1 98.94 98 CYS A CA 1
ATOM 764 C C . CYS A 1 98 ? -0.606 13.547 -0.791 1 98.94 98 CYS A C 1
ATOM 766 O O . CYS A 1 98 ? -0.925 14.352 -1.669 1 98.94 98 CYS A O 1
ATOM 768 N N . LEU A 1 99 ? 0.53 13.547 -0.146 1 98.94 99 LEU A N 1
ATOM 769 C CA . LEU A 1 99 ? 1.581 14.523 -0.437 1 98.94 99 LEU A CA 1
ATOM 770 C C . LEU A 1 99 ? 2.775 13.844 -1.103 1 98.94 99 LEU A C 1
ATOM 772 O O . LEU A 1 99 ? 3.328 12.883 -0.565 1 98.94 99 LEU A O 1
ATOM 776 N N . PHE A 1 100 ? 3.201 14.328 -2.287 1 98.88 100 PHE A N 1
ATOM 777 C CA . PHE A 1 100 ? 4.312 13.758 -3.039 1 98.88 100 PHE A CA 1
ATOM 778 C C . PHE A 1 100 ? 5.336 14.828 -3.387 1 98.88 100 PHE A C 1
ATOM 780 O O . PHE A 1 100 ? 4.973 15.922 -3.824 1 98.88 100 PHE A O 1
ATOM 787 N N . ARG A 1 101 ? 6.609 14.484 -3.148 1 98.62 101 ARG A N 1
ATOM 788 C CA . ARG A 1 101 ? 7.684 15.422 -3.469 1 98.62 101 ARG A CA 1
ATOM 789 C C . ARG A 1 101 ? 8.367 15.039 -4.777 1 98.62 101 ARG A C 1
ATOM 791 O O . ARG A 1 101 ? 9.258 14.188 -4.793 1 98.62 101 ARG A O 1
ATOM 798 N N . PRO A 1 102 ? 8.094 15.773 -5.855 1 97 102 PRO A N 1
ATOM 799 C CA . PRO A 1 102 ? 8.719 15.438 -7.137 1 97 102 PRO A CA 1
ATOM 800 C C . PRO A 1 102 ? 10.234 15.609 -7.113 1 97 102 PRO A C 1
ATOM 802 O O . PRO A 1 102 ? 10.945 14.984 -7.914 1 97 102 PRO A O 1
ATOM 805 N N . SER A 1 103 ? 10.711 16.391 -6.191 1 96.88 103 SER A N 1
ATOM 806 C CA . SER A 1 103 ? 12.148 16.656 -6.113 1 96.88 103 SER A CA 1
ATOM 807 C C . SER A 1 103 ? 12.914 15.391 -5.715 1 96.88 103 SER A C 1
ATOM 809 O O . SER A 1 103 ? 14.133 15.336 -5.844 1 96.88 103 SER A O 1
ATOM 811 N N . SER A 1 104 ? 12.203 14.344 -5.199 1 95.69 104 SER A N 1
ATOM 812 C CA . SER A 1 104 ? 12.828 13.078 -4.816 1 95.69 104 SER A CA 1
ATOM 813 C C . SER A 1 104 ? 13.312 12.312 -6.039 1 95.69 104 SER A C 1
ATOM 815 O O . SER A 1 104 ? 14.102 11.367 -5.914 1 95.69 104 SER A O 1
ATOM 817 N N . ARG A 1 105 ? 12.922 12.633 -7.215 1 94.12 105 ARG A N 1
ATOM 818 C CA . ARG A 1 105 ? 13.203 11.977 -8.484 1 94.12 105 ARG A CA 1
ATOM 819 C C . ARG A 1 105 ? 12.531 10.609 -8.562 1 94.12 105 ARG A C 1
ATOM 821 O O . ARG A 1 105 ? 12.727 9.867 -9.523 1 94.12 105 ARG A O 1
ATOM 828 N N . ARG A 1 106 ? 11.75 10.312 -7.621 1 94.94 106 ARG A N 1
ATOM 829 C CA . ARG A 1 106 ? 10.93 9.109 -7.688 1 94.94 106 ARG A CA 1
ATOM 830 C C . ARG A 1 106 ? 9.664 9.352 -8.5 1 94.94 106 ARG A C 1
ATOM 832 O O . ARG A 1 106 ? 9.242 10.5 -8.664 1 94.94 106 ARG A O 1
ATOM 839 N N . THR A 1 107 ? 9.203 8.25 -8.992 1 96.31 107 THR A N 1
ATOM 840 C CA . THR A 1 107 ? 7.895 8.305 -9.641 1 96.31 107 THR A CA 1
ATOM 841 C C . THR A 1 107 ? 6.805 7.797 -8.703 1 96.31 107 THR A C 1
ATOM 843 O O . THR A 1 107 ? 6.898 6.688 -8.18 1 96.31 107 THR A O 1
ATOM 846 N N . LEU A 1 108 ? 5.809 8.617 -8.516 1 98 108 LEU A N 1
ATOM 847 C CA . LEU A 1 108 ? 4.707 8.203 -7.652 1 98 108 LEU A CA 1
ATOM 848 C C . LEU A 1 108 ? 3.98 7 -8.242 1 98 108 LEU A C 1
ATOM 850 O O . LEU A 1 108 ? 3.791 6.914 -9.453 1 98 108 LEU A O 1
ATOM 854 N N . SER A 1 109 ? 3.52 6.105 -7.391 1 98.25 109 SER A N 1
ATOM 855 C CA . SER A 1 109 ? 2.729 4.941 -7.785 1 98.25 109 SER A CA 1
ATOM 856 C C . SER A 1 109 ? 1.549 5.348 -8.664 1 98.25 109 SER A C 1
ATOM 858 O O . SER A 1 109 ? 0.797 6.262 -8.32 1 98.25 109 SER A O 1
ATOM 860 N N . ALA A 1 110 ? 1.328 4.641 -9.719 1 98.06 110 ALA A N 1
ATOM 861 C CA . ALA A 1 110 ? 0.181 4.887 -10.594 1 98.06 110 ALA A CA 1
ATOM 862 C C . ALA A 1 110 ? -1.13 4.609 -9.859 1 98.06 110 ALA A C 1
ATOM 864 O O . ALA A 1 110 ? -2.145 5.258 -10.125 1 98.06 110 ALA A O 1
ATOM 865 N N . MET A 1 111 ? -1.143 3.664 -8.922 1 98.5 111 MET A N 1
ATOM 866 C CA . MET A 1 111 ? -2.336 3.338 -8.141 1 98.5 111 MET A CA 1
ATOM 867 C C . MET A 1 111 ? -2.75 4.508 -7.258 1 98.5 111 MET A C 1
ATOM 869 O O . MET A 1 111 ? -3.939 4.805 -7.129 1 98.5 111 MET A O 1
ATOM 873 N N . ILE A 1 112 ? -1.76 5.164 -6.707 1 98.81 112 ILE A N 1
ATOM 874 C CA . ILE A 1 112 ? -2.039 6.289 -5.82 1 98.81 112 ILE A CA 1
ATOM 875 C C . ILE A 1 112 ? -2.422 7.516 -6.652 1 98.81 112 ILE A C 1
ATOM 877 O O . ILE A 1 112 ? -3.482 8.109 -6.441 1 98.81 112 ILE A O 1
ATOM 881 N N . ARG A 1 113 ? -1.56 7.887 -7.617 1 98.44 113 ARG A N 1
ATOM 882 C CA . ARG A 1 113 ? -1.85 9.039 -8.461 1 98.44 113 ARG A CA 1
ATOM 883 C C . ARG A 1 113 ? -3.178 8.867 -9.188 1 98.44 113 ARG A C 1
ATOM 885 O O . ARG A 1 113 ? -3.967 9.812 -9.289 1 98.44 113 ARG A O 1
ATOM 892 N N . GLY A 1 114 ? -3.408 7.688 -9.664 1 98.5 114 GLY A N 1
ATOM 893 C CA . GLY A 1 114 ? -4.594 7.406 -10.461 1 98.5 114 GLY A CA 1
ATOM 894 C C . GLY A 1 114 ? -5.867 7.363 -9.633 1 98.5 114 GLY A C 1
ATOM 895 O O . GLY A 1 114 ? -6.969 7.453 -10.18 1 98.5 114 GLY A O 1
ATOM 896 N N . ALA A 1 115 ? -5.773 7.203 -8.336 1 98.62 115 ALA A N 1
ATOM 897 C CA . ALA A 1 115 ? -6.93 7.141 -7.441 1 98.62 115 ALA A CA 1
ATOM 898 C C . ALA A 1 115 ? -7.488 8.531 -7.172 1 98.62 115 ALA A C 1
ATOM 900 O O . ALA A 1 115 ? -8.609 8.672 -6.68 1 98.62 115 ALA A O 1
ATOM 901 N N . ALA A 1 116 ? -6.699 9.555 -7.41 1 98.38 116 ALA A N 1
ATOM 902 C CA . ALA A 1 116 ? -7.117 10.922 -7.129 1 98.38 116 ALA A CA 1
ATOM 903 C C . ALA A 1 116 ? -8.352 11.297 -7.938 1 98.38 116 ALA A C 1
ATOM 905 O O . ALA A 1 116 ? -8.383 11.125 -9.156 1 98.38 116 ALA A O 1
ATOM 906 N N . ASP A 1 117 ? -9.328 11.75 -7.238 1 97.06 117 ASP A N 1
ATOM 907 C CA . ASP A 1 117 ? -10.547 12.18 -7.914 1 97.06 117 ASP A CA 1
ATOM 908 C C . ASP A 1 117 ? -10.797 13.672 -7.711 1 97.06 117 ASP A C 1
ATOM 910 O O . ASP A 1 117 ? -11.828 14.203 -8.133 1 97.06 117 ASP A O 1
ATOM 914 N N . GLY A 1 118 ? -9.867 14.305 -6.961 1 93.56 118 GLY A N 1
ATOM 915 C CA . GLY A 1 118 ? -9.945 15.742 -6.746 1 93.56 118 GLY A CA 1
ATOM 916 C C . GLY A 1 118 ? -10.914 16.125 -5.645 1 93.56 118 GLY A C 1
ATOM 917 O O . GLY A 1 118 ? -11.062 17.312 -5.324 1 93.56 118 GLY A O 1
ATOM 918 N N . GLU A 1 119 ? -11.594 15.203 -5.02 1 94.94 119 GLU A N 1
ATOM 919 C CA . GLU A 1 119 ? -12.578 15.453 -3.965 1 94.94 119 GLU A CA 1
ATOM 920 C C . GLU A 1 119 ? -12.25 14.648 -2.709 1 94.94 119 GLU A C 1
ATOM 922 O O . GLU A 1 119 ? -11.648 15.172 -1.769 1 94.94 119 GLU A O 1
ATOM 927 N N . ARG A 1 120 ? -12.523 13.414 -2.709 1 97.19 120 ARG A N 1
ATOM 928 C CA . ARG A 1 120 ? -12.305 12.586 -1.526 1 97.19 120 ARG A CA 1
ATOM 929 C C . ARG A 1 120 ? -10.859 12.102 -1.459 1 97.19 120 ARG A C 1
ATOM 931 O O . ARG A 1 120 ? -10.305 11.93 -0.37 1 97.19 120 ARG A O 1
ATOM 938 N N . PHE A 1 121 ? -10.281 11.836 -2.629 1 98.69 121 PHE A N 1
ATOM 939 C CA . PHE A 1 121 ? -8.891 11.406 -2.758 1 98.69 121 PHE A CA 1
ATOM 940 C C . PHE A 1 121 ? -8.078 12.438 -3.527 1 98.69 121 PHE A C 1
ATOM 942 O O . PHE A 1 121 ? -8.148 12.508 -4.754 1 98.69 121 PHE A O 1
ATOM 949 N N . VAL A 1 122 ? -7.258 13.203 -2.785 1 98.62 122 VAL A N 1
ATOM 950 C CA . VAL A 1 122 ? -6.488 14.305 -3.354 1 98.62 122 VAL A CA 1
ATOM 951 C C . VAL A 1 122 ? -5 13.977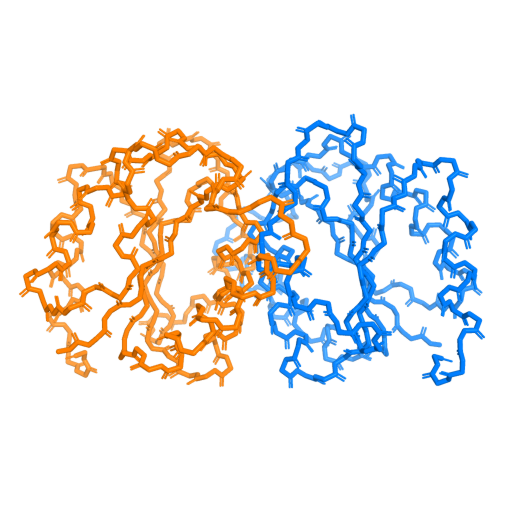 -3.309 1 98.62 122 VAL A C 1
ATOM 953 O O . VAL A 1 122 ? -4.5 13.461 -2.305 1 98.62 122 VAL A O 1
ATOM 956 N N . VAL A 1 123 ? -4.328 14.219 -4.402 1 98.75 123 VAL A N 1
ATOM 957 C CA . VAL A 1 123 ? -2.873 14.117 -4.453 1 98.75 123 VAL A CA 1
ATOM 958 C C . VAL A 1 123 ? -2.273 15.484 -4.766 1 98.75 123 VAL A C 1
ATOM 960 O O . VAL A 1 123 ? -2.672 16.141 -5.734 1 98.75 123 VAL A O 1
ATOM 963 N N . ARG A 1 124 ? -1.357 15.906 -3.941 1 98.69 124 ARG A N 1
ATOM 964 C CA . ARG A 1 124 ? -0.69 17.188 -4.125 1 98.69 124 ARG A CA 1
ATOM 965 C C . ARG A 1 124 ? 0.823 17.016 -4.211 1 98.69 124 ARG A C 1
ATOM 967 O O . ARG A 1 124 ? 1.436 16.422 -3.322 1 98.69 124 ARG A O 1
ATOM 974 N N . ASP A 1 125 ? 1.355 17.5 -5.359 1 98.31 125 ASP A N 1
ATOM 975 C CA . ASP A 1 125 ? 2.803 17.688 -5.422 1 98.31 125 ASP A CA 1
ATOM 976 C C . ASP A 1 125 ? 3.246 18.906 -4.625 1 98.31 125 ASP A C 1
ATOM 978 O O . ASP A 1 125 ? 2.609 19.953 -4.688 1 98.31 125 ASP A O 1
ATOM 982 N N . TYR A 1 126 ? 4.258 18.703 -3.822 1 98.62 126 TYR A N 1
ATOM 983 C CA . TYR A 1 126 ? 4.699 19.797 -2.969 1 98.62 126 TYR A CA 1
ATOM 984 C C . TYR A 1 126 ? 6.211 19.766 -2.766 1 98.62 126 TYR A C 1
ATOM 986 O O . TYR A 1 126 ? 6.867 18.781 -3.135 1 98.62 126 TYR A O 1
ATOM 994 N N . SER A 1 127 ? 6.789 20.922 -2.285 1 98.31 127 SER A N 1
ATOM 995 C CA . SER A 1 127 ? 8.117 20.969 -1.687 1 98.31 127 SER A CA 1
ATOM 996 C C . SER A 1 127 ? 8.039 21.141 -0.174 1 98.31 127 SER A C 1
ATOM 998 O O . SER A 1 127 ? 7.008 21.562 0.354 1 98.31 127 SER A O 1
ATOM 1000 N N . GLU A 1 128 ? 9.062 20.766 0.479 1 96.88 128 GLU A N 1
ATOM 1001 C CA . GLU A 1 128 ? 9.055 20.75 1.938 1 96.88 128 GLU A CA 1
ATOM 1002 C C . GLU A 1 128 ? 8.664 22.109 2.504 1 96.88 128 GLU A C 1
ATOM 1004 O O . GLU A 1 128 ? 7.992 22.188 3.535 1 96.88 128 GLU A O 1
ATOM 1009 N N . ASP A 1 129 ? 9.062 23.156 1.8 1 97.31 129 ASP A N 1
ATOM 1010 C CA . ASP A 1 129 ? 8.797 24.5 2.291 1 97.31 129 ASP A CA 1
ATOM 1011 C C . ASP A 1 129 ? 7.332 24.875 2.078 1 97.31 129 ASP A C 1
ATOM 1013 O O . ASP A 1 129 ? 6.863 25.891 2.602 1 97.31 129 ASP A O 1
ATOM 1017 N N . GLN A 1 130 ? 6.59 24.047 1.403 1 98.19 130 GLN A N 1
ATOM 1018 C CA . GLN A 1 130 ? 5.203 24.328 1.069 1 98.19 130 GLN A CA 1
ATOM 1019 C C . GLN A 1 130 ? 4.242 23.562 1.97 1 98.19 130 GLN A C 1
ATOM 1021 O O . GLN A 1 130 ? 3.023 23.656 1.814 1 98.19 130 GLN A O 1
ATOM 1026 N N . VAL A 1 131 ? 4.734 22.828 2.916 1 97.81 131 VAL A N 1
ATOM 1027 C CA . VAL A 1 131 ? 3.938 21.906 3.727 1 97.81 131 VAL A CA 1
ATOM 1028 C C . VAL A 1 131 ? 2.795 22.672 4.395 1 97.81 131 VAL A C 1
ATOM 1030 O O . VAL A 1 131 ? 1.633 22.266 4.297 1 97.81 131 VAL A O 1
ATOM 1033 N N . GLU A 1 132 ? 3.111 23.766 5.051 1 98.12 132 GLU A N 1
ATOM 1034 C CA . GLU A 1 132 ? 2.096 24.516 5.785 1 98.12 132 GLU A CA 1
ATOM 1035 C C . GLU A 1 132 ? 1.012 25.047 4.848 1 98.12 132 GLU A C 1
ATOM 1037 O O . GLU A 1 132 ? -0.179 24.938 5.148 1 98.12 132 GLU A O 1
ATOM 1042 N N . GLN A 1 133 ? 1.442 25.562 3.746 1 98.44 133 GLN A N 1
ATOM 1043 C CA . GLN A 1 133 ? 0.505 26.141 2.787 1 98.44 133 GLN A CA 1
ATOM 1044 C C . GLN A 1 133 ? -0.412 25.078 2.203 1 98.44 133 GLN A C 1
ATOM 1046 O O . GLN A 1 133 ? -1.623 25.281 2.094 1 98.44 133 GLN A O 1
ATOM 1051 N N . VAL A 1 134 ? 0.164 23.984 1.828 1 98.56 134 VAL A N 1
ATOM 1052 C CA . VAL A 1 134 ? -0.608 22.906 1.219 1 98.56 134 VAL A CA 1
ATOM 1053 C C . VAL A 1 134 ? -1.628 22.375 2.221 1 98.56 134 VAL A C 1
ATOM 1055 O O . VAL A 1 134 ? -2.781 22.125 1.864 1 98.56 134 VAL A O 1
ATOM 1058 N N . LEU A 1 135 ? -1.237 22.203 3.475 1 98.75 135 LEU A N 1
ATOM 1059 C CA . LEU A 1 135 ? -2.141 21.703 4.504 1 98.75 135 LEU A CA 1
ATOM 1060 C C . LEU A 1 135 ? -3.229 22.719 4.816 1 98.75 135 LEU A C 1
ATOM 1062 O O . LEU A 1 135 ? -4.398 22.375 4.973 1 98.75 135 LEU A O 1
ATOM 1066 N N . ASP A 1 136 ? -2.873 24.016 4.859 1 98.69 136 ASP A N 1
ATOM 1067 C CA . ASP A 1 136 ? -3.863 25.062 5.066 1 98.69 136 ASP A CA 1
ATOM 1068 C C . ASP A 1 136 ? -4.934 25.047 3.979 1 98.69 136 ASP A C 1
ATOM 1070 O O . ASP A 1 136 ? -6.125 25.156 4.27 1 98.69 136 ASP A O 1
ATOM 1074 N N . GLU A 1 137 ? -4.48 24.922 2.814 1 98.06 137 GLU A N 1
ATOM 1075 C CA . GLU A 1 137 ? -5.402 24.906 1.683 1 98.06 137 GLU A CA 1
ATOM 1076 C C . GLU A 1 137 ? -6.352 23.719 1.759 1 98.06 137 GLU A C 1
ATOM 1078 O O . GLU A 1 137 ? -7.551 23.844 1.51 1 98.06 137 GLU A O 1
ATOM 1083 N N . PHE A 1 138 ? -5.852 22.594 2.08 1 98.31 138 PHE A N 1
ATOM 1084 C CA . PHE A 1 138 ? -6.672 21.391 2.145 1 98.31 138 PHE A CA 1
ATOM 1085 C C . PHE A 1 138 ? -7.688 21.484 3.273 1 98.31 138 PHE A C 1
ATOM 1087 O O . PHE A 1 138 ? -8.875 21.203 3.076 1 98.31 138 PHE A O 1
ATOM 1094 N N . PHE A 1 139 ? -7.25 21.859 4.449 1 98.06 139 PHE A N 1
ATOM 1095 C CA . PHE A 1 139 ? -8.094 21.828 5.637 1 98.06 139 PHE A CA 1
ATOM 1096 C C . PHE A 1 139 ? -9.047 23.016 5.656 1 98.06 139 PHE A C 1
ATOM 1098 O O . PHE A 1 139 ? -9.953 23.078 6.488 1 98.06 139 PHE A O 1
ATOM 1105 N N . SER A 1 140 ? -8.891 23.984 4.719 1 96.69 140 SER A N 1
ATOM 1106 C CA . SER A 1 140 ? -9.812 25.109 4.59 1 96.69 140 SER A CA 1
ATOM 1107 C C . SER A 1 140 ? -10.977 24.766 3.674 1 96.69 140 SER A C 1
ATOM 1109 O O . SER A 1 140 ? -11.93 25.531 3.553 1 96.69 140 SER A O 1
ATOM 1111 N N . ARG A 1 141 ? -10.93 23.625 3.039 1 94.25 141 ARG A N 1
ATOM 1112 C CA . ARG A 1 141 ? -11.984 23.203 2.119 1 94.25 141 ARG A CA 1
ATOM 1113 C C . ARG A 1 141 ? -13.281 22.922 2.865 1 94.25 141 ARG A C 1
ATOM 1115 O O . ARG A 1 141 ? -13.258 22.359 3.963 1 94.25 141 ARG A O 1
ATOM 1122 N N . PRO A 1 142 ? -14.359 23.266 2.139 1 87.94 142 PRO A N 1
ATOM 1123 C CA . PRO A 1 142 ? -15.633 22.922 2.762 1 87.94 142 PRO A CA 1
ATOM 1124 C C . PRO A 1 142 ? -15.828 21.406 2.91 1 87.94 142 PRO A C 1
ATOM 1126 O O . PRO A 1 142 ? -15.5 20.656 1.993 1 87.94 142 PRO A O 1
ATOM 1129 N N . GLY A 1 143 ? -16.25 20.938 4.016 1 87.06 143 GLY A N 1
ATOM 1130 C CA . GLY A 1 143 ? -16.547 19.531 4.25 1 87.06 143 GLY A CA 1
ATOM 1131 C C . GLY A 1 143 ? -15.406 18.797 4.918 1 87.06 143 GLY A C 1
ATOM 1132 O O . GLY A 1 143 ? -15.523 17.609 5.223 1 87.06 143 GLY A O 1
ATOM 1133 N N . ILE A 1 144 ? -14.359 19.562 4.953 1 89.44 144 ILE A N 1
ATOM 1134 C CA . ILE A 1 144 ? -13.297 19.031 5.801 1 89.44 144 ILE A CA 1
ATOM 1135 C C . ILE A 1 144 ? -13.516 19.484 7.246 1 89.44 144 ILE A C 1
ATOM 1137 O O . ILE A 1 144 ? -13.961 20.609 7.492 1 89.44 144 ILE A O 1
ATOM 1141 N N . MET B 1 1 ? -9.516 -20.203 -13.43 1 97.12 1 MET B N 1
ATOM 1142 C CA . MET B 1 1 ? -9.297 -19.312 -12.281 1 97.12 1 MET B CA 1
ATOM 1143 C C . MET B 1 1 ? -8.602 -18.031 -12.703 1 97.12 1 MET B C 1
ATOM 1145 O O . MET B 1 1 ? -7.66 -18.062 -13.5 1 97.12 1 MET B O 1
ATOM 1149 N N . LYS B 1 2 ? -9.062 -16.828 -12.289 1 98.69 2 LYS B N 1
ATOM 1150 C CA . LYS B 1 2 ? -8.414 -15.547 -12.562 1 98.69 2 LYS B CA 1
ATOM 1151 C C . LYS B 1 2 ? -7.527 -15.117 -11.398 1 98.69 2 LYS B C 1
ATOM 1153 O O . LYS B 1 2 ? -8 -14.984 -10.273 1 98.69 2 LYS B O 1
ATOM 1158 N N . ILE B 1 3 ? -6.238 -14.875 -11.734 1 98.88 3 ILE B N 1
ATOM 1159 C CA . ILE B 1 3 ? -5.246 -14.562 -10.711 1 98.88 3 ILE B CA 1
ATOM 1160 C C . ILE B 1 3 ? -4.719 -13.148 -10.914 1 98.88 3 ILE B C 1
ATOM 1162 O O . ILE B 1 3 ? -4.363 -12.766 -12.031 1 98.88 3 ILE B O 1
ATOM 1166 N N . TYR B 1 4 ? -4.691 -12.383 -9.922 1 98.94 4 TYR B N 1
ATOM 1167 C CA . TYR B 1 4 ? -4.09 -11.055 -9.914 1 98.94 4 TYR B CA 1
ATOM 1168 C C . TYR B 1 4 ? -2.74 -11.07 -9.203 1 98.94 4 TYR B C 1
ATOM 1170 O O . TYR B 1 4 ? -2.658 -11.406 -8.023 1 98.94 4 TYR B O 1
ATOM 1178 N N . PHE B 1 5 ? -1.676 -10.766 -9.891 1 98.94 5 PHE B N 1
ATOM 1179 C CA . PHE B 1 5 ? -0.341 -10.742 -9.305 1 98.94 5 PHE B CA 1
ATOM 1180 C C . PHE B 1 5 ? 0.107 -9.312 -9.047 1 98.94 5 PHE B C 1
ATOM 1182 O O . PHE B 1 5 ? 0.041 -8.461 -9.938 1 98.94 5 PHE B O 1
ATOM 1189 N N . CYS B 1 6 ? 0.49 -9.055 -7.816 1 98.88 6 CYS B N 1
ATOM 1190 C CA . CYS B 1 6 ? 1.053 -7.766 -7.426 1 98.88 6 CYS B CA 1
ATOM 1191 C C . CYS B 1 6 ? 2.566 -7.859 -7.266 1 98.88 6 CYS B C 1
ATOM 1193 O O . CYS B 1 6 ? 3.072 -8.773 -6.613 1 98.88 6 CYS B O 1
ATOM 1195 N N . GLY B 1 7 ? 3.223 -6.969 -7.777 1 98.81 7 GLY B N 1
ATOM 1196 C CA . GLY B 1 7 ? 4.648 -6.75 -7.594 1 98.81 7 GLY B CA 1
ATOM 1197 C C . GLY B 1 7 ? 5.062 -5.305 -7.809 1 98.81 7 GLY B C 1
ATOM 1198 O O . GLY B 1 7 ? 4.441 -4.586 -8.594 1 98.81 7 GLY B O 1
ATOM 1199 N N . SER B 1 8 ? 6.141 -4.926 -7.137 1 98.69 8 SER B N 1
ATOM 1200 C CA . SER B 1 8 ? 6.605 -3.545 -7.207 1 98.69 8 SER B CA 1
ATOM 1201 C C . SER B 1 8 ? 7 -3.166 -8.633 1 98.69 8 SER B C 1
ATOM 1203 O O . SER B 1 8 ? 7.656 -3.943 -9.328 1 98.69 8 SER B O 1
ATOM 1205 N N . ILE B 1 9 ? 6.551 -2.051 -9.062 1 98.06 9 ILE B N 1
ATOM 1206 C CA . ILE B 1 9 ? 7.02 -1.468 -10.32 1 98.06 9 ILE B CA 1
ATOM 1207 C C . ILE B 1 9 ? 7.719 -0.14 -10.039 1 98.06 9 ILE B C 1
ATOM 1209 O O . ILE B 1 9 ? 8.953 -0.075 -10.008 1 98.06 9 ILE B O 1
ATOM 1213 N N . ARG B 1 10 ? 7.031 0.851 -9.578 1 97.62 10 ARG B N 1
ATOM 1214 C CA . ARG B 1 10 ? 7.629 2.168 -9.383 1 97.62 10 ARG B CA 1
ATOM 1215 C C . ARG B 1 10 ? 8.383 2.236 -8.055 1 97.62 10 ARG B C 1
ATOM 1217 O O . ARG B 1 10 ? 9.141 3.178 -7.816 1 97.62 10 ARG B O 1
ATOM 1224 N N . GLY B 1 11 ? 8.195 1.209 -7.211 1 97.31 11 GLY B N 1
ATOM 1225 C CA . GLY B 1 11 ? 9.031 1.088 -6.023 1 97.31 11 GLY B CA 1
ATOM 1226 C C . GLY B 1 11 ? 10.398 0.502 -6.312 1 97.31 11 GLY B C 1
ATOM 1227 O O . GLY B 1 11 ? 11.266 0.472 -5.438 1 97.31 11 GLY B O 1
ATOM 1228 N N . GLY B 1 12 ? 10.539 0.037 -7.516 1 96.44 12 GLY B N 1
ATOM 1229 C CA . GLY B 1 12 ? 11.789 -0.565 -7.965 1 96.44 12 GLY B CA 1
ATOM 1230 C C . GLY B 1 12 ? 11.578 -1.852 -8.742 1 96.44 12 GLY B C 1
ATOM 1231 O O . GLY B 1 12 ? 10.656 -2.615 -8.453 1 96.44 12 GLY B O 1
ATOM 1232 N N . ARG B 1 13 ? 12.5 -2.189 -9.664 1 97.5 13 ARG B N 1
ATOM 1233 C CA . ARG B 1 13 ? 12.375 -3.338 -10.555 1 97.5 13 ARG B CA 1
ATOM 1234 C C . ARG B 1 13 ? 13.438 -4.391 -10.25 1 97.5 13 ARG B C 1
ATOM 1236 O O . ARG B 1 13 ? 13.703 -5.27 -11.07 1 97.5 13 ARG B O 1
ATOM 1243 N N . GLU B 1 14 ? 14.016 -4.309 -9.055 1 95.62 14 GLU B N 1
ATOM 1244 C CA . GLU B 1 14 ? 15.133 -5.184 -8.711 1 95.62 14 GLU B CA 1
ATOM 1245 C C . GLU B 1 14 ? 14.703 -6.645 -8.672 1 95.62 14 GLU B C 1
ATOM 1247 O O . GLU B 1 14 ? 15.516 -7.547 -8.891 1 95.62 14 GLU B O 1
ATOM 1252 N N . ASP B 1 15 ? 13.43 -6.883 -8.516 1 97.25 15 ASP B N 1
ATOM 1253 C CA . ASP B 1 15 ? 12.977 -8.25 -8.281 1 97.25 15 ASP B CA 1
ATOM 1254 C C . ASP B 1 15 ? 12.211 -8.781 -9.492 1 97.25 15 ASP B C 1
ATOM 1256 O O . ASP B 1 15 ? 11.477 -9.766 -9.383 1 97.25 15 ASP B O 1
ATOM 1260 N N . VAL B 1 16 ? 12.336 -8.164 -10.633 1 98.12 16 VAL B N 1
ATOM 1261 C CA . VAL B 1 16 ? 11.516 -8.508 -11.789 1 98.12 16 VAL B CA 1
ATOM 1262 C C . VAL B 1 16 ? 11.75 -9.969 -12.172 1 98.12 16 VAL B C 1
ATOM 1264 O O . VAL B 1 16 ? 10.828 -10.664 -12.609 1 98.12 16 VAL B O 1
ATOM 1267 N N . HIS B 1 17 ? 12.984 -10.477 -12.008 1 97.62 17 HIS B N 1
ATOM 1268 C CA . HIS B 1 17 ? 13.266 -11.875 -12.328 1 97.62 17 HIS B CA 1
ATOM 1269 C C . HIS B 1 17 ? 12.477 -12.82 -11.43 1 97.62 17 HIS B C 1
ATOM 1271 O O . HIS B 1 17 ? 12.039 -13.883 -11.875 1 97.62 17 HIS B O 1
ATOM 1277 N N . VAL B 1 18 ? 12.312 -12.453 -10.188 1 98.31 18 VAL B N 1
ATOM 1278 C CA . VAL B 1 18 ? 11.492 -13.227 -9.258 1 98.31 18 VAL B CA 1
ATOM 1279 C C . VAL B 1 18 ? 10.031 -13.203 -9.711 1 98.31 18 VAL B C 1
ATOM 1281 O O . VAL B 1 18 ? 9.352 -14.227 -9.688 1 98.31 18 VAL B O 1
ATOM 1284 N N . TYR B 1 19 ? 9.586 -12.031 -10.141 1 98.69 19 TYR B N 1
ATOM 1285 C CA . TYR B 1 19 ? 8.219 -11.891 -10.625 1 98.69 19 TYR B CA 1
ATOM 1286 C C . TYR B 1 19 ? 7.965 -12.812 -11.812 1 98.69 19 TYR B C 1
ATOM 1288 O O . TYR B 1 19 ? 6.895 -13.422 -11.922 1 98.69 19 TYR B O 1
ATOM 1296 N N . GLN B 1 20 ? 8.891 -12.859 -12.664 1 98.62 20 GLN B N 1
ATOM 1297 C CA . GLN B 1 20 ? 8.766 -13.727 -13.836 1 98.62 20 GLN B CA 1
ATOM 1298 C C . GLN B 1 20 ? 8.586 -15.188 -13.422 1 98.62 20 GLN B C 1
ATOM 1300 O O . GLN B 1 20 ? 7.734 -15.891 -13.969 1 98.62 20 GLN B O 1
ATOM 1305 N N . LYS B 1 21 ? 9.391 -15.633 -12.484 1 98.5 21 LYS B N 1
ATOM 1306 C CA . LYS B 1 21 ? 9.297 -17 -11.992 1 98.5 21 LYS B CA 1
ATOM 1307 C C . LYS B 1 21 ? 7.918 -17.281 -11.391 1 98.5 21 LYS B C 1
ATOM 1309 O O . LYS B 1 21 ? 7.309 -18.312 -11.656 1 98.5 21 LYS B O 1
ATOM 1314 N N . ILE B 1 22 ? 7.43 -16.359 -10.625 1 98.81 22 ILE B N 1
ATOM 1315 C CA . ILE B 1 22 ? 6.148 -16.516 -9.945 1 98.81 22 ILE B CA 1
ATOM 1316 C C . ILE B 1 22 ? 5.02 -16.547 -10.977 1 98.81 22 ILE B C 1
ATOM 1318 O O . ILE B 1 22 ? 4.199 -17.469 -10.969 1 98.81 22 ILE B O 1
ATOM 1322 N N . THR B 1 23 ? 5.02 -15.57 -11.891 1 98.75 23 THR B N 1
ATOM 1323 C CA . THR B 1 23 ? 3.932 -15.477 -12.852 1 98.75 23 THR B CA 1
ATOM 1324 C C . THR B 1 23 ? 3.939 -16.688 -13.797 1 98.75 23 THR B C 1
ATOM 1326 O O . THR B 1 23 ? 2.883 -17.141 -14.227 1 98.75 23 THR B O 1
ATOM 1329 N N . HIS B 1 24 ? 5.125 -17.156 -14.109 1 98.5 24 HIS B N 1
ATOM 1330 C CA . HIS B 1 24 ? 5.219 -18.359 -14.93 1 98.5 24 HIS B CA 1
ATOM 1331 C C . HIS B 1 24 ? 4.527 -19.531 -14.258 1 98.5 24 HIS B C 1
ATOM 1333 O O . HIS B 1 24 ? 3.738 -20.25 -14.891 1 98.5 24 HIS B O 1
ATOM 1339 N N . LYS B 1 25 ? 4.832 -19.734 -13.023 1 98.75 25 LYS B N 1
ATOM 1340 C CA . LYS B 1 25 ? 4.242 -20.844 -12.297 1 98.75 25 LYS B CA 1
ATOM 1341 C C . LYS B 1 25 ? 2.742 -20.641 -12.086 1 98.75 25 LYS B C 1
ATOM 1343 O O . LYS B 1 25 ? 1.969 -21.594 -12.109 1 98.75 25 LYS B O 1
ATOM 1348 N N . LEU B 1 26 ? 2.291 -19.406 -11.852 1 98.88 26 LEU B N 1
ATOM 1349 C CA . LEU B 1 26 ? 0.884 -19.094 -11.625 1 98.88 26 LEU B CA 1
ATOM 1350 C C . LEU B 1 26 ? 0.033 -19.516 -12.812 1 98.88 26 LEU B C 1
ATOM 1352 O O . LEU B 1 26 ? -1.134 -19.875 -12.656 1 98.88 26 LEU B O 1
ATOM 1356 N N . LYS B 1 27 ? 0.622 -19.547 -14.008 1 98.56 27 LYS B N 1
ATOM 1357 C CA . LYS B 1 27 ? -0.105 -19.891 -15.227 1 98.56 27 LYS B CA 1
ATOM 1358 C C . LYS B 1 27 ? -0.539 -21.359 -15.211 1 98.56 27 LYS B C 1
ATOM 1360 O O . LYS B 1 27 ? -1.423 -21.766 -15.977 1 98.56 27 LYS B O 1
ATOM 1365 N N . ASP B 1 28 ? 0.066 -22.141 -14.336 1 98.31 28 ASP B N 1
ATOM 1366 C CA . ASP B 1 28 ? -0.358 -23.531 -14.172 1 98.31 28 ASP B CA 1
ATOM 1367 C C . ASP B 1 28 ? -1.729 -23.609 -13.5 1 98.31 28 ASP B C 1
ATOM 1369 O O . ASP B 1 28 ? -2.406 -24.641 -13.586 1 98.31 28 ASP B O 1
ATOM 1373 N N . TYR B 1 29 ? -2.111 -22.578 -12.812 1 98.31 29 TYR B N 1
ATOM 1374 C CA . TYR B 1 29 ? -3.311 -22.656 -11.992 1 98.31 29 TYR B CA 1
ATOM 1375 C C . TYR B 1 29 ? -4.457 -21.891 -12.625 1 98.31 29 TYR B C 1
ATOM 1377 O O . TYR B 1 29 ? -5.621 -22.094 -12.266 1 98.31 29 TYR B O 1
ATOM 1385 N N . GLY B 1 30 ? -4.133 -20.938 -13.484 1 98.25 30 GLY B N 1
ATOM 1386 C CA . GLY B 1 30 ? -5.16 -20.109 -14.102 1 98.25 30 GLY B CA 1
ATOM 1387 C C . GLY B 1 30 ? -4.598 -18.984 -14.945 1 98.25 30 GLY B C 1
ATOM 1388 O O . GLY B 1 30 ? -3.416 -19 -15.305 1 98.25 30 GLY B O 1
ATOM 1389 N N . SER B 1 31 ? -5.434 -18.016 -15.32 1 98.62 31 SER B N 1
ATOM 1390 C CA . SER B 1 31 ? -5.047 -16.844 -16.109 1 98.62 31 SER B CA 1
ATOM 1391 C C . SER B 1 31 ? -4.555 -15.711 -15.203 1 98.62 31 SER B C 1
ATOM 1393 O O . SER B 1 31 ? -5.258 -15.297 -14.273 1 98.62 31 SER B O 1
ATOM 1395 N N . VAL B 1 32 ? -3.381 -15.258 -15.531 1 98.81 32 VAL B N 1
ATOM 1396 C CA . VAL B 1 32 ? -2.83 -14.125 -14.797 1 98.81 32 VAL B CA 1
ATOM 1397 C C . VAL B 1 32 ? -3.25 -12.82 -15.469 1 98.81 32 VAL B C 1
ATOM 1399 O O . VAL B 1 32 ? -2.828 -12.523 -16.594 1 98.81 32 VAL B O 1
ATOM 1402 N N . LEU B 1 33 ? -3.963 -12.008 -14.781 1 98.75 33 LEU B N 1
ATOM 1403 C CA . LEU B 1 33 ? -4.559 -10.805 -15.352 1 98.75 33 LEU B CA 1
ATOM 1404 C C . LEU B 1 33 ? -3.516 -9.703 -15.492 1 98.75 33 LEU B C 1
ATOM 1406 O O . LEU B 1 33 ? -3.662 -8.805 -16.328 1 98.75 33 LEU B O 1
ATOM 1410 N N . THR B 1 34 ? -2.426 -9.781 -14.758 1 98.5 34 THR B N 1
ATOM 1411 C CA . THR B 1 34 ? -1.46 -8.703 -14.617 1 98.5 34 THR B CA 1
ATOM 1412 C C . THR B 1 34 ? -0.087 -9.133 -15.125 1 98.5 34 THR B C 1
ATOM 1414 O O . THR B 1 34 ? 0.932 -8.852 -14.492 1 98.5 34 THR B O 1
ATOM 1417 N N . GLU B 1 35 ? -0.014 -9.75 -16.141 1 96.75 35 GLU B N 1
ATOM 1418 C CA . GLU B 1 35 ? 1.234 -10.305 -16.656 1 96.75 35 GLU B CA 1
ATOM 1419 C C . GLU B 1 35 ? 2.277 -9.211 -16.875 1 96.75 35 GLU B C 1
ATOM 1421 O O . GLU B 1 35 ? 3.479 -9.461 -16.766 1 96.75 35 GLU B O 1
ATOM 1426 N N . HIS B 1 36 ? 1.904 -7.969 -17.094 1 96 36 HIS B N 1
ATOM 1427 C CA . HIS B 1 36 ? 2.822 -6.875 -17.391 1 96 36 HIS B CA 1
ATOM 1428 C C . HIS B 1 36 ? 3.725 -6.57 -16.203 1 96 36 HIS B C 1
ATOM 1430 O O . HIS B 1 36 ? 4.812 -6.02 -16.359 1 96 36 HIS B O 1
ATOM 1436 N N . VAL B 1 37 ? 3.326 -6.938 -14.992 1 97.44 37 VAL B N 1
ATOM 1437 C CA . VAL B 1 37 ? 4.102 -6.684 -13.781 1 97.44 37 VAL B CA 1
ATOM 1438 C C . VAL B 1 37 ? 5.449 -7.398 -13.875 1 97.44 37 VAL B C 1
ATOM 1440 O O . VAL B 1 37 ? 6.453 -6.91 -13.352 1 97.44 37 VAL B O 1
ATOM 1443 N N . SER B 1 38 ? 5.496 -8.516 -14.609 1 97.56 38 SER B N 1
ATOM 1444 C CA . SER B 1 38 ? 6.707 -9.32 -14.703 1 97.56 38 SER B CA 1
ATOM 1445 C C . SER B 1 38 ? 7.473 -9.023 -15.992 1 97.56 38 SER B C 1
ATOM 1447 O O . SER B 1 38 ? 8.477 -9.672 -16.297 1 97.56 38 SER B O 1
ATOM 1449 N N . ASP B 1 39 ? 7 -8.023 -16.766 1 96.94 39 ASP B N 1
ATOM 1450 C CA . ASP B 1 39 ? 7.68 -7.656 -18 1 96.94 39 ASP B CA 1
ATOM 1451 C C . ASP B 1 39 ? 9.039 -7.02 -17.719 1 96.94 39 ASP B C 1
ATOM 1453 O O . ASP B 1 39 ? 9.109 -5.926 -17.141 1 96.94 39 ASP B O 1
ATOM 1457 N N . PRO B 1 40 ? 10.109 -7.652 -18.188 1 94.31 40 PRO B N 1
ATOM 1458 C CA . PRO B 1 40 ? 11.438 -7.129 -17.875 1 94.31 40 PRO B CA 1
ATOM 1459 C C . PRO B 1 40 ? 11.75 -5.832 -18.609 1 94.31 40 PRO B C 1
ATOM 1461 O O . PRO B 1 40 ? 12.695 -5.121 -18.25 1 94.31 40 PRO B O 1
ATOM 1464 N N . GLU B 1 41 ? 11 -5.527 -19.594 1 93.88 41 GLU B N 1
ATOM 1465 C CA . GLU B 1 41 ? 11.258 -4.328 -20.391 1 93.88 41 GLU B CA 1
ATOM 1466 C C . GLU B 1 41 ? 10.562 -3.111 -19.781 1 93.88 41 GLU B C 1
ATOM 1468 O O . GLU B 1 41 ? 10.828 -1.976 -20.172 1 93.88 41 GLU B O 1
ATOM 1473 N N . LEU B 1 42 ? 9.688 -3.354 -18.875 1 93.31 42 LEU B N 1
ATOM 1474 C CA . LEU B 1 42 ? 9.023 -2.256 -18.188 1 93.31 42 LEU B CA 1
ATOM 1475 C C . LEU B 1 42 ? 9.977 -1.57 -17.219 1 93.31 42 LEU B C 1
ATOM 1477 O O . LEU B 1 42 ? 10.641 -2.236 -16.422 1 93.31 42 LEU B O 1
ATOM 1481 N N . SER B 1 43 ? 10.039 -0.234 -17.266 1 90.5 43 SER B N 1
ATOM 1482 C CA . SER B 1 43 ? 10.93 0.52 -16.391 1 90.5 43 SER B CA 1
ATOM 1483 C C . SER B 1 43 ? 10.273 0.815 -15.055 1 90.5 43 SER B C 1
ATOM 1485 O O . SER B 1 43 ? 9.086 0.531 -14.867 1 90.5 43 SER B O 1
ATOM 1487 N N . ASP B 1 44 ? 11.016 1.465 -14.156 1 89.06 44 ASP B N 1
ATOM 1488 C CA . ASP B 1 44 ? 10.492 1.82 -12.844 1 89.06 44 ASP B CA 1
ATOM 1489 C C . ASP B 1 44 ? 9.609 3.061 -12.914 1 89.06 44 ASP B C 1
ATOM 1491 O O . ASP B 1 44 ? 9.109 3.543 -11.898 1 89.06 44 ASP B O 1
ATOM 1495 N N . THR B 1 45 ? 9.352 3.609 -14.148 1 88.38 45 THR B N 1
ATOM 1496 C CA . THR B 1 45 ? 8.328 4.633 -14.336 1 88.38 45 THR B CA 1
ATOM 1497 C C . THR B 1 45 ? 6.98 4 -14.664 1 88.38 45 THR B C 1
ATOM 1499 O O . THR B 1 45 ? 5.945 4.664 -14.602 1 88.38 45 THR B O 1
ATOM 1502 N N . GLY B 1 46 ? 7.09 2.699 -15.008 1 91.06 46 GLY B N 1
ATOM 1503 C CA . GLY B 1 46 ? 5.879 1.957 -15.312 1 91.06 46 GLY B CA 1
ATOM 1504 C C . GLY B 1 46 ? 5.383 2.178 -16.734 1 91.06 46 GLY B C 1
ATOM 1505 O O . GLY B 1 46 ? 6.176 2.455 -17.641 1 91.06 46 GLY B O 1
ATOM 1506 N N . GLU B 1 47 ? 4.047 1.835 -16.984 1 83 47 GLU B N 1
ATOM 1507 C CA . GLU B 1 47 ? 3.424 1.854 -18.312 1 83 47 GLU B CA 1
ATOM 1508 C C . GLU B 1 47 ? 3.252 3.281 -18.812 1 83 47 GLU B C 1
ATOM 1510 O O . GLU B 1 47 ? 3.395 3.541 -20.016 1 83 47 GLU B O 1
ATOM 1515 N N . ASP B 1 48 ? 2.836 4.227 -17.844 1 76.19 48 ASP B N 1
ATOM 1516 C CA . ASP B 1 48 ? 2.521 5.59 -18.266 1 76.19 48 ASP B CA 1
ATOM 1517 C C . ASP B 1 48 ? 3.062 6.609 -17.266 1 76.19 48 ASP B C 1
ATOM 1519 O O . ASP B 1 48 ? 3.344 6.27 -16.109 1 76.19 48 ASP B O 1
ATOM 1523 N N . GLY B 1 49 ? 3.365 7.777 -17.766 1 75.62 49 GLY B N 1
ATOM 1524 C CA . GLY B 1 49 ? 3.887 8.805 -16.875 1 75.62 49 GLY B CA 1
ATOM 1525 C C . GLY B 1 49 ? 2.963 10 -16.75 1 75.62 49 GLY B C 1
ATOM 1526 O O . GLY B 1 49 ? 3.266 10.953 -16.031 1 75.62 49 GLY B O 1
ATOM 1527 N N . THR B 1 50 ? 1.72 9.93 -17.375 1 84.56 50 THR B N 1
ATOM 1528 C CA . THR B 1 50 ? 0.797 11.047 -17.234 1 84.56 50 THR B CA 1
ATOM 1529 C C . THR B 1 50 ? -0.282 10.742 -16.203 1 84.56 50 THR B C 1
ATOM 1531 O O . THR B 1 50 ? -0.524 9.578 -15.883 1 84.56 50 THR B O 1
ATOM 1534 N N . VAL B 1 51 ? -0.93 11.859 -15.711 1 87.5 51 VAL B N 1
ATOM 1535 C CA . VAL B 1 51 ? -2.008 11.711 -14.742 1 87.5 51 VAL B CA 1
ATOM 1536 C C . VAL B 1 51 ? -3.141 10.883 -15.344 1 87.5 51 VAL B C 1
ATOM 1538 O O . VAL B 1 51 ? -3.688 9.992 -14.688 1 87.5 51 VAL B O 1
ATOM 1541 N N . GLU B 1 52 ? -3.506 11.156 -16.594 1 90.56 52 GLU B N 1
ATOM 1542 C CA . GLU B 1 52 ? -4.547 10.406 -17.281 1 90.56 52 GLU B CA 1
ATOM 1543 C C . GLU B 1 52 ? -4.148 8.938 -17.469 1 90.56 52 GLU B C 1
ATOM 1545 O O . GLU B 1 52 ? -4.98 8.047 -17.328 1 90.56 52 GLU B O 1
ATOM 1550 N N . GLY B 1 53 ? -2.945 8.812 -17.734 1 95.19 53 GLY B N 1
ATOM 1551 C CA . GLY B 1 53 ? -2.436 7.457 -17.844 1 95.19 53 GLY B CA 1
ATOM 1552 C C . GLY B 1 53 ? -2.484 6.699 -16.531 1 95.19 53 GLY B C 1
ATOM 1553 O O . GLY B 1 53 ? -2.885 5.535 -16.5 1 95.19 53 GLY B O 1
ATOM 1554 N N . ASP B 1 54 ? -2.123 7.398 -15.492 1 97.62 54 ASP B N 1
ATOM 1555 C CA . ASP B 1 54 ? -2.152 6.77 -14.172 1 97.62 54 ASP B CA 1
ATOM 1556 C C . ASP B 1 54 ? -3.582 6.43 -13.758 1 97.62 54 ASP B C 1
ATOM 1558 O O . ASP B 1 54 ? -3.824 5.391 -13.141 1 97.62 54 ASP B O 1
ATOM 1562 N N . ARG B 1 55 ? -4.547 7.266 -14.094 1 97.75 55 ARG B N 1
ATOM 1563 C CA . ARG B 1 55 ? -5.949 6.977 -13.812 1 97.75 55 ARG B CA 1
ATOM 1564 C C . ARG B 1 55 ? -6.418 5.742 -14.578 1 97.75 55 ARG B C 1
ATOM 1566 O O . ARG B 1 55 ? -7.125 4.895 -14.031 1 97.75 55 ARG B O 1
ATOM 1573 N N . ALA B 1 56 ? -6.043 5.656 -15.82 1 97.62 56 ALA B N 1
ATOM 1574 C CA . ALA B 1 56 ? -6.414 4.5 -16.625 1 97.62 56 ALA B CA 1
ATOM 1575 C C . ALA B 1 56 ? -5.832 3.215 -16.047 1 97.62 56 ALA B C 1
ATOM 1577 O O . ALA B 1 56 ? -6.5 2.18 -16.016 1 97.62 56 ALA B O 1
ATOM 1578 N N . ILE B 1 57 ? -4.582 3.268 -15.648 1 97.69 57 ILE B N 1
ATOM 1579 C CA . ILE B 1 57 ? -3.93 2.123 -15.023 1 97.69 57 ILE B CA 1
ATOM 1580 C C . ILE B 1 57 ? -4.672 1.737 -13.742 1 97.69 57 ILE B C 1
ATOM 1582 O O . ILE B 1 57 ? -5 0.566 -13.539 1 97.69 57 ILE B O 1
ATOM 1586 N N . HIS B 1 58 ? -4.957 2.707 -12.922 1 98.5 58 HIS B N 1
ATOM 1587 C CA . HIS B 1 58 ? -5.676 2.479 -11.672 1 98.5 58 HIS B CA 1
ATOM 1588 C C . HIS B 1 58 ? -7.027 1.817 -11.922 1 98.5 58 HIS B C 1
ATOM 1590 O O . HIS B 1 58 ? -7.34 0.785 -11.328 1 98.5 58 HIS B O 1
ATOM 1596 N N . ASP B 1 59 ? -7.809 2.461 -12.773 1 98.38 59 ASP B N 1
ATOM 1597 C CA . ASP B 1 59 ? -9.164 1.968 -13.008 1 98.38 59 ASP B CA 1
ATOM 1598 C C . ASP B 1 59 ? -9.141 0.555 -13.594 1 98.38 59 ASP B C 1
ATOM 1600 O O . ASP B 1 59 ? -9.914 -0.308 -13.164 1 98.38 59 ASP B O 1
ATOM 1604 N N . ARG B 1 60 ? -8.273 0.291 -14.5 1 98.19 60 ARG B N 1
ATOM 1605 C CA . ARG B 1 60 ? -8.117 -1.041 -15.078 1 98.19 60 ARG B CA 1
ATOM 1606 C C . ARG B 1 60 ? -7.723 -2.055 -14.008 1 98.19 60 ARG B C 1
ATOM 1608 O O . ARG B 1 60 ? -8.336 -3.115 -13.891 1 98.19 60 ARG B O 1
ATOM 1615 N N . ASP B 1 61 ? -6.688 -1.72 -13.297 1 98.38 61 ASP B N 1
ATOM 1616 C CA . ASP B 1 61 ? -6.156 -2.66 -12.312 1 98.38 61 ASP B CA 1
ATOM 1617 C C . ASP B 1 61 ? -7.18 -2.939 -11.211 1 98.38 61 ASP B C 1
ATOM 1619 O O . ASP B 1 61 ? -7.289 -4.066 -10.727 1 98.38 61 ASP B O 1
ATOM 1623 N N . VAL B 1 62 ? -7.941 -1.941 -10.766 1 98.75 62 VAL B N 1
ATOM 1624 C CA . VAL B 1 62 ? -8.984 -2.156 -9.773 1 98.75 62 VAL B CA 1
ATOM 1625 C C . VAL B 1 62 ? -10.07 -3.059 -10.344 1 98.75 62 VAL B C 1
ATOM 1627 O O . VAL B 1 62 ? -10.594 -3.932 -9.648 1 98.75 62 VAL B O 1
ATOM 1630 N N 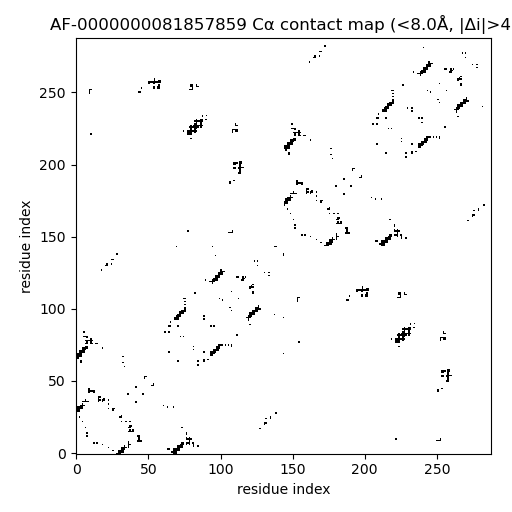. ASP B 1 63 ? -10.438 -2.836 -11.586 1 98.75 63 ASP B N 1
ATOM 1631 C CA . ASP B 1 63 ? -11.398 -3.719 -12.242 1 98.75 63 ASP B CA 1
ATOM 1632 C C . ASP B 1 63 ? -10.891 -5.156 -12.281 1 98.75 63 ASP B C 1
ATOM 1634 O O . ASP B 1 63 ? -11.641 -6.094 -12.008 1 98.75 63 ASP B O 1
ATOM 1638 N N . TRP B 1 64 ? -9.625 -5.344 -12.617 1 98.81 64 TRP B N 1
ATOM 1639 C CA . TRP B 1 64 ? -9.023 -6.672 -12.633 1 98.81 64 TRP B CA 1
ATOM 1640 C C . TRP B 1 64 ? -8.992 -7.277 -11.234 1 98.81 64 TRP B C 1
ATOM 1642 O O . TRP B 1 64 ? -9.195 -8.477 -11.062 1 98.81 64 TRP B O 1
ATOM 1652 N N . LEU B 1 65 ? -8.656 -6.438 -10.305 1 98.75 65 LEU B N 1
ATOM 1653 C CA . LEU B 1 65 ? -8.68 -6.879 -8.914 1 98.75 65 LEU B CA 1
ATOM 1654 C C . LEU B 1 65 ? -10.055 -7.422 -8.539 1 98.75 65 LEU B C 1
ATOM 1656 O O . LEU B 1 65 ? -10.164 -8.492 -7.938 1 98.75 65 LEU B O 1
ATOM 1660 N N . GLN B 1 66 ? -11.086 -6.727 -8.891 1 98.69 66 GLN B N 1
ATOM 1661 C CA . GLN B 1 66 ? -12.453 -7.125 -8.602 1 98.69 66 GLN B CA 1
ATOM 1662 C C . GLN B 1 66 ? -12.805 -8.438 -9.297 1 98.69 66 GLN B C 1
ATOM 1664 O O . GLN B 1 66 ? -13.523 -9.273 -8.742 1 98.69 66 GLN B O 1
ATOM 1669 N N . GLN B 1 67 ? -12.266 -8.656 -10.43 1 98.62 67 GLN B N 1
ATOM 1670 C CA . GLN B 1 67 ? -12.594 -9.828 -11.242 1 98.62 67 GLN B CA 1
ATOM 1671 C C . GLN B 1 67 ? -11.82 -11.055 -10.773 1 98.62 67 GLN B C 1
ATOM 1673 O O . GLN B 1 67 ? -12.18 -12.188 -11.102 1 98.62 67 GLN B O 1
ATOM 1678 N N . SER B 1 68 ? -10.781 -10.914 -10.062 1 98.81 68 SER B N 1
ATOM 1679 C CA . SER B 1 68 ? -9.867 -12.008 -9.727 1 98.81 68 SER B CA 1
ATOM 1680 C C . SER B 1 68 ? -10.477 -12.93 -8.672 1 98.81 68 SER B C 1
ATOM 1682 O O . SER B 1 68 ? -11.289 -12.492 -7.855 1 98.81 68 SER B O 1
ATOM 1684 N N . ASP B 1 69 ? -10.109 -14.133 -8.758 1 98.44 69 ASP B N 1
ATOM 1685 C CA . ASP B 1 69 ? -10.492 -15.125 -7.766 1 98.44 69 ASP B CA 1
ATOM 1686 C C . ASP B 1 69 ? -9.492 -15.172 -6.613 1 98.44 69 ASP B C 1
ATOM 1688 O O . ASP B 1 69 ? -9.859 -15.484 -5.48 1 98.44 69 ASP B O 1
ATOM 1692 N N . VAL B 1 70 ? -8.266 -14.914 -6.941 1 98.75 70 VAL B N 1
ATOM 1693 C CA . VAL B 1 70 ? -7.172 -14.984 -5.98 1 98.75 70 VAL B CA 1
ATOM 1694 C C . VAL B 1 70 ? -6.137 -13.906 -6.289 1 98.75 70 VAL B C 1
ATOM 1696 O O . VAL B 1 70 ? -5.918 -13.562 -7.457 1 98.75 70 VAL B O 1
ATOM 1699 N N . ILE B 1 71 ? -5.516 -13.398 -5.254 1 98.94 71 ILE B N 1
ATOM 1700 C CA . ILE B 1 71 ? -4.453 -12.398 -5.355 1 98.94 71 ILE B CA 1
ATOM 1701 C C . ILE B 1 71 ? -3.15 -12.984 -4.812 1 98.94 71 ILE B C 1
ATOM 1703 O O . ILE B 1 71 ? -3.125 -13.555 -3.717 1 98.94 71 ILE B O 1
ATOM 1707 N N . VAL B 1 72 ? -2.104 -12.93 -5.574 1 98.94 72 VAL B N 1
ATOM 1708 C CA . VAL B 1 72 ? -0.754 -13.281 -5.145 1 98.94 72 VAL B CA 1
ATOM 1709 C C . VAL B 1 72 ? 0.146 -12.047 -5.223 1 98.94 72 VAL B C 1
ATOM 1711 O O . VAL B 1 72 ? 0.209 -11.383 -6.262 1 98.94 72 VAL B O 1
ATOM 1714 N N . ALA B 1 73 ? 0.797 -11.727 -4.172 1 98.94 73 ALA B N 1
ATOM 1715 C CA . ALA B 1 73 ? 1.629 -10.523 -4.121 1 98.94 73 ALA B CA 1
ATOM 1716 C C . ALA B 1 73 ? 3.037 -10.852 -3.635 1 98.94 73 ALA B C 1
ATOM 1718 O O . ALA B 1 73 ? 3.207 -11.531 -2.619 1 98.94 73 ALA B O 1
ATOM 1719 N N . GLU B 1 74 ? 4.02 -10.484 -4.395 1 98.94 74 GLU B N 1
ATOM 1720 C CA . GLU B 1 74 ? 5.383 -10.484 -3.871 1 98.94 74 GLU B CA 1
ATOM 1721 C C . GLU B 1 74 ? 5.688 -9.18 -3.135 1 98.94 74 GLU B C 1
ATOM 1723 O O . GLU B 1 74 ? 5.648 -8.102 -3.73 1 98.94 74 GLU B O 1
ATOM 1728 N N . VAL B 1 75 ? 5.957 -9.266 -1.805 1 98.94 75 VAL B N 1
ATOM 1729 C CA . VAL B 1 75 ? 5.875 -8.078 -0.955 1 98.94 75 VAL B CA 1
ATOM 1730 C C . VAL B 1 75 ? 7.234 -7.797 -0.3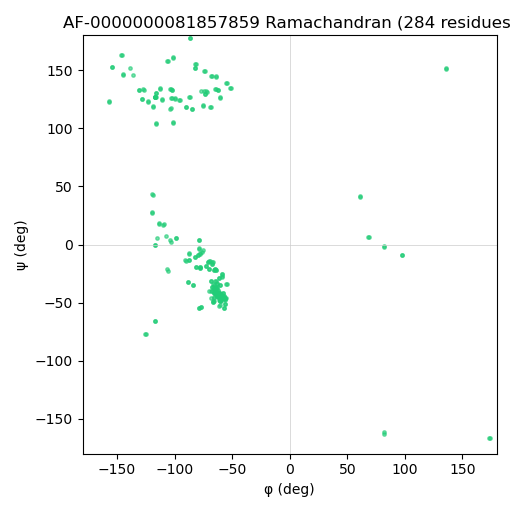26 1 98.94 75 VAL B C 1
ATOM 1732 O O . VAL B 1 75 ? 7.316 -7.227 0.764 1 98.94 75 VAL B O 1
ATOM 1735 N N . THR B 1 76 ? 8.305 -8.195 -0.979 1 98.81 76 THR B N 1
ATOM 1736 C CA . THR B 1 76 ? 9.648 -7.969 -0.45 1 98.81 76 THR B CA 1
ATOM 1737 C C . THR B 1 76 ? 10.086 -6.527 -0.697 1 98.81 76 THR B C 1
ATOM 1739 O O . THR B 1 76 ? 10.523 -5.84 0.228 1 98.81 76 THR B O 1
ATOM 1742 N N . GLN B 1 77 ? 10.031 -6.098 -1.983 1 98.38 77 GLN B N 1
ATOM 1743 C CA . GLN B 1 77 ? 10.336 -4.715 -2.344 1 98.38 77 GLN B CA 1
ATOM 1744 C C . GLN B 1 77 ? 9.188 -3.783 -1.969 1 98.38 77 GLN B C 1
ATOM 1746 O O . GLN B 1 77 ? 8.062 -3.965 -2.424 1 98.38 77 GLN B O 1
ATOM 1751 N N . PRO B 1 78 ? 9.406 -2.789 -1.111 1 98.62 78 PRO B N 1
ATOM 1752 C CA . PRO B 1 78 ? 8.336 -1.854 -0.745 1 98.62 78 PRO B CA 1
ATOM 1753 C C . PRO B 1 78 ? 7.695 -1.185 -1.959 1 98.62 78 PRO B C 1
ATOM 1755 O O . PRO B 1 78 ? 8.391 -0.836 -2.914 1 98.62 78 PRO B O 1
ATOM 1758 N N . SER B 1 79 ? 6.379 -1.065 -1.907 1 98.88 79 SER B N 1
ATOM 1759 C CA . SER B 1 79 ? 5.621 -0.497 -3.018 1 98.88 79 SER B CA 1
ATOM 1760 C C . SER B 1 79 ? 4.281 0.054 -2.547 1 98.88 79 SER B C 1
ATOM 1762 O O . SER B 1 79 ? 3.467 -0.678 -1.98 1 98.88 79 SER B O 1
ATOM 1764 N N . LEU B 1 80 ? 4.035 1.303 -2.793 1 98.88 80 LEU B N 1
ATOM 1765 C CA . LEU B 1 80 ? 2.746 1.906 -2.469 1 98.88 80 LEU B CA 1
ATOM 1766 C C . LEU B 1 80 ? 1.612 1.197 -3.201 1 98.88 80 LEU B C 1
ATOM 1768 O O . LEU B 1 80 ? 0.579 0.888 -2.605 1 98.88 80 LEU B O 1
ATOM 1772 N N . GLY B 1 81 ? 1.825 0.924 -4.523 1 98.81 81 GLY B N 1
ATOM 1773 C CA . GLY B 1 81 ? 0.78 0.31 -5.328 1 98.81 81 GLY B CA 1
ATOM 1774 C C . GLY B 1 81 ? 0.388 -1.072 -4.84 1 98.81 81 GLY B C 1
ATOM 1775 O O . GLY B 1 81 ? -0.8 -1.391 -4.75 1 98.81 81 GLY B O 1
ATOM 1776 N N . VAL B 1 82 ? 1.363 -1.881 -4.535 1 98.94 82 VAL B N 1
ATOM 1777 C CA . VAL B 1 82 ? 1.092 -3.223 -4.027 1 98.94 82 VAL B CA 1
ATOM 1778 C C . VAL B 1 82 ? 0.309 -3.133 -2.721 1 98.94 82 VAL B C 1
ATOM 1780 O O . VAL B 1 82 ? -0.693 -3.83 -2.541 1 98.94 82 VAL B O 1
ATOM 1783 N N . GLY B 1 83 ? 0.746 -2.277 -1.776 1 98.94 83 GLY B N 1
ATOM 1784 C CA . GLY B 1 83 ? -0.003 -2.082 -0.545 1 98.94 83 GLY B CA 1
ATOM 1785 C C . GLY B 1 83 ? -1.441 -1.664 -0.782 1 98.94 83 GLY B C 1
ATOM 1786 O O . GLY B 1 83 ? -2.363 -2.221 -0.18 1 98.94 83 GLY B O 1
ATOM 1787 N N . TYR B 1 84 ? -1.621 -0.692 -1.642 1 98.94 84 TYR B N 1
ATOM 1788 C CA . TYR B 1 84 ? -2.938 -0.17 -1.99 1 98.94 84 TYR B CA 1
ATOM 1789 C C . TYR B 1 84 ? -3.846 -1.28 -2.508 1 98.94 84 TYR B C 1
ATOM 1791 O O . TYR B 1 84 ? -4.996 -1.402 -2.076 1 98.94 84 TYR B O 1
ATOM 1799 N N . GLU B 1 85 ? -3.316 -2.082 -3.395 1 98.94 85 GLU B N 1
ATOM 1800 C CA . GLU B 1 85 ? -4.078 -3.189 -3.963 1 98.94 85 GLU B CA 1
ATOM 1801 C C . GLU B 1 85 ? -4.484 -4.191 -2.885 1 98.94 85 GLU B C 1
ATOM 1803 O O . GLU B 1 85 ? -5.621 -4.664 -2.865 1 98.94 85 GLU B O 1
ATOM 1808 N N . LEU B 1 86 ? -3.568 -4.496 -2.01 1 98.94 86 LEU B N 1
ATOM 1809 C CA . LEU B 1 86 ? -3.861 -5.438 -0.937 1 98.94 86 LEU B CA 1
ATOM 1810 C C . LEU B 1 86 ? -4.918 -4.879 0.009 1 98.94 86 LEU B C 1
ATOM 1812 O O . LEU B 1 86 ? -5.801 -5.609 0.464 1 98.94 86 LEU B O 1
ATOM 1816 N N . GLY B 1 87 ? -4.824 -3.574 0.333 1 98.88 87 GLY B N 1
ATOM 1817 C CA . GLY B 1 87 ? -5.867 -2.949 1.133 1 98.88 87 GLY B CA 1
ATOM 1818 C C . GLY B 1 87 ? -7.246 -3.055 0.506 1 98.88 87 GLY B C 1
ATOM 1819 O O . GLY B 1 87 ? -8.211 -3.408 1.181 1 98.88 87 GLY B O 1
ATOM 1820 N N . ARG B 1 88 ? -7.359 -2.775 -0.782 1 98.81 88 ARG B N 1
ATOM 1821 C CA . ARG B 1 88 ? -8.617 -2.908 -1.508 1 98.81 88 ARG B CA 1
ATOM 1822 C C . ARG B 1 88 ? -9.109 -4.352 -1.495 1 98.81 88 ARG B C 1
ATOM 1824 O O . ARG B 1 88 ? -10.305 -4.605 -1.333 1 98.81 88 ARG B O 1
ATOM 1831 N N . ALA B 1 89 ? -8.195 -5.258 -1.663 1 98.81 89 ALA B N 1
ATOM 1832 C CA . ALA B 1 89 ? -8.523 -6.676 -1.772 1 98.81 89 ALA B CA 1
ATOM 1833 C C . ALA B 1 89 ? -9.117 -7.203 -0.47 1 98.81 89 ALA B C 1
ATOM 1835 O O . ALA B 1 89 ? -9.984 -8.086 -0.486 1 98.81 89 ALA B O 1
ATOM 1836 N N . VAL B 1 90 ? -8.602 -6.723 0.651 1 98.62 90 VAL B N 1
ATOM 1837 C CA . VAL B 1 90 ? -9.148 -7.121 1.943 1 98.62 90 VAL B CA 1
ATOM 1838 C C . VAL B 1 90 ? -10.633 -6.785 2 1 98.62 90 VAL B C 1
ATOM 1840 O O . VAL B 1 90 ? -11.445 -7.613 2.408 1 98.62 90 VAL B O 1
ATOM 1843 N N . ASP B 1 91 ? -10.992 -5.613 1.558 1 97.19 91 ASP B N 1
ATOM 1844 C CA . ASP B 1 91 ? -12.391 -5.18 1.583 1 97.19 91 ASP B CA 1
ATOM 1845 C C . ASP B 1 91 ? -13.234 -5.988 0.603 1 97.19 91 ASP B C 1
ATOM 1847 O O . ASP B 1 91 ? -14.414 -6.238 0.853 1 97.19 91 ASP B O 1
ATOM 1851 N N . MET B 1 92 ? -12.609 -6.383 -0.453 1 97.81 92 MET B N 1
ATOM 1852 C CA . MET B 1 92 ? -13.297 -7.176 -1.471 1 97.81 92 MET B CA 1
ATOM 1853 C C . MET B 1 92 ? -13.414 -8.633 -1.04 1 97.81 92 MET B C 1
ATOM 1855 O O . MET B 1 92 ? -13.953 -9.461 -1.774 1 97.81 92 MET B O 1
ATOM 1859 N N . LYS B 1 93 ? -12.828 -8.938 0.102 1 97.19 93 LYS B N 1
ATOM 1860 C CA . LYS B 1 93 ? -12.859 -10.273 0.687 1 97.19 93 LYS B CA 1
ATOM 1861 C C . LYS B 1 93 ? -12.211 -11.297 -0.241 1 97.19 93 LYS B C 1
ATOM 1863 O O . LYS B 1 93 ? -12.742 -12.391 -0.43 1 97.19 93 LYS B O 1
ATOM 1868 N N . LYS B 1 94 ? -11.133 -10.898 -0.822 1 98.12 94 LYS B N 1
ATOM 1869 C CA . LYS B 1 94 ? -10.398 -11.781 -1.724 1 98.12 94 LYS B CA 1
ATOM 1870 C C . LYS B 1 94 ? -9.492 -12.734 -0.946 1 98.12 94 LYS B C 1
ATOM 1872 O O . LYS B 1 94 ? -9.078 -12.422 0.175 1 98.12 94 LYS B O 1
ATOM 1877 N N . LYS B 1 95 ? -9.227 -13.945 -1.552 1 98.5 95 LYS B N 1
ATOM 1878 C CA . LYS B 1 95 ? -8.133 -14.797 -1.078 1 98.5 95 LYS B CA 1
ATOM 1879 C C . LYS B 1 95 ? -6.781 -14.219 -1.482 1 98.5 95 LYS B C 1
ATOM 1881 O O . LYS B 1 95 ? -6.555 -13.914 -2.654 1 98.5 95 LYS B O 1
ATOM 1886 N N . ILE B 1 96 ? -5.883 -14.102 -0.521 1 98.88 96 ILE B N 1
ATOM 1887 C CA . ILE B 1 96 ? -4.629 -13.391 -0.761 1 98.88 96 ILE B CA 1
ATOM 1888 C C . ILE B 1 96 ? -3.457 -14.242 -0.271 1 98.88 96 ILE B C 1
ATOM 1890 O O . ILE B 1 96 ? -3.5 -14.797 0.83 1 98.88 96 ILE B O 1
ATOM 1894 N N . LEU B 1 97 ? -2.447 -14.359 -1.083 1 98.94 97 LEU B N 1
ATOM 1895 C CA . LEU B 1 97 ? -1.143 -14.883 -0.704 1 98.94 97 LEU B CA 1
ATOM 1896 C C . LEU B 1 97 ? -0.054 -13.836 -0.892 1 98.94 97 LEU B C 1
ATOM 1898 O O . LEU B 1 97 ? 0.172 -13.359 -2.008 1 98.94 97 LEU B O 1
ATOM 1902 N N . CYS B 1 98 ? 0.575 -13.5 0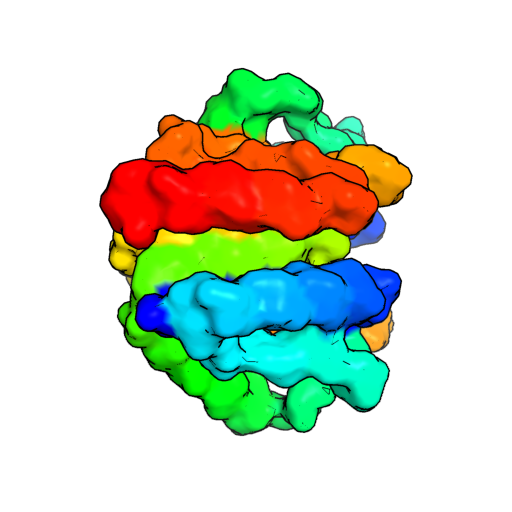.171 1 98.94 98 CYS B N 1
ATOM 1903 C CA . CYS B 1 98 ? 1.757 -12.648 0.117 1 98.94 98 CYS B CA 1
ATOM 1904 C C . CYS B 1 98 ? 3.031 -13.469 0.286 1 98.94 98 CYS B C 1
ATOM 1906 O O . CYS B 1 98 ? 3.121 -14.305 1.188 1 98.94 98 CYS B O 1
ATOM 1908 N N . LEU B 1 99 ? 3.969 -13.188 -0.583 1 98.94 99 LEU B N 1
ATOM 1909 C CA . LEU B 1 99 ? 5.27 -13.852 -0.552 1 98.94 99 LEU B CA 1
ATOM 1910 C C . LEU B 1 99 ? 6.367 -12.875 -0.138 1 98.94 99 LEU B C 1
ATOM 1912 O O . LEU B 1 99 ? 6.531 -11.82 -0.756 1 98.94 99 LEU B O 1
ATOM 1916 N N . PHE B 1 100 ? 7.137 -13.195 0.909 1 98.88 100 PHE B N 1
ATOM 1917 C CA . PHE B 1 100 ? 8.203 -12.336 1.422 1 98.88 100 PHE B CA 1
ATOM 1918 C C . PHE B 1 100 ? 9.516 -13.109 1.515 1 98.88 100 PHE B C 1
ATOM 1920 O O . PHE B 1 100 ? 9.547 -14.242 1.993 1 98.88 100 PHE B O 1
ATOM 1927 N N . ARG B 1 101 ? 10.578 -12.461 1.01 1 98.62 101 ARG B N 1
ATOM 1928 C CA . ARG B 1 101 ? 11.898 -13.086 1.066 1 98.62 101 ARG B CA 1
ATOM 1929 C C . ARG B 1 101 ? 12.727 -12.508 2.205 1 98.62 101 ARG B C 1
ATOM 1931 O O . ARG B 1 101 ? 13.352 -11.453 2.055 1 98.62 101 ARG B O 1
ATOM 1938 N N . PRO B 1 102 ? 12.891 -13.25 3.299 1 97.06 102 PRO B N 1
ATOM 1939 C CA . PRO B 1 102 ? 13.672 -12.734 4.426 1 97.06 102 PRO B CA 1
ATOM 1940 C C . PRO B 1 102 ? 15.141 -12.516 4.07 1 97.06 102 PRO B C 1
ATOM 1942 O O . PRO B 1 102 ? 15.82 -11.711 4.715 1 97.06 102 PRO B O 1
ATOM 1945 N N . SER B 1 103 ? 15.602 -13.188 3.047 1 96.94 103 SER B N 1
ATOM 1946 C CA . SER B 1 103 ? 17 -13.07 2.652 1 96.94 103 SER B CA 1
ATOM 1947 C C . SER B 1 103 ? 17.312 -11.672 2.133 1 96.94 103 SER B C 1
ATOM 1949 O O . SER B 1 103 ? 18.484 -11.305 1.999 1 96.94 103 SER B O 1
ATOM 1951 N N . SER B 1 104 ? 16.266 -10.852 1.811 1 95.69 104 SER B N 1
ATOM 1952 C CA . SER B 1 104 ? 16.469 -9.477 1.341 1 95.69 104 SER B CA 1
ATOM 1953 C C . SER B 1 104 ? 16.984 -8.578 2.455 1 95.69 104 SER B C 1
ATOM 1955 O O . SER B 1 104 ? 17.453 -7.473 2.195 1 95.69 104 SER B O 1
ATOM 1957 N N . ARG B 1 105 ? 16.938 -8.961 3.68 1 94.12 105 ARG B N 1
ATOM 1958 C CA . ARG B 1 105 ? 17.312 -8.227 4.883 1 94.12 105 ARG B CA 1
ATOM 1959 C C . ARG B 1 105 ? 16.344 -7.07 5.141 1 94.12 105 ARG B C 1
ATOM 1961 O O . ARG B 1 105 ? 16.547 -6.273 6.055 1 94.12 105 ARG B O 1
ATOM 1968 N N . ARG B 1 106 ? 15.344 -7 4.383 1 95 106 ARG B N 1
ATOM 1969 C CA . ARG B 1 106 ? 14.273 -6.039 4.656 1 95 106 ARG B CA 1
ATOM 1970 C C . ARG B 1 106 ? 13.312 -6.578 5.711 1 95 106 ARG B C 1
ATOM 1972 O O . ARG B 1 106 ? 13.25 -7.789 5.938 1 95 106 ARG B O 1
ATOM 1979 N N . THR B 1 107 ? 12.703 -5.613 6.332 1 96.38 107 THR B N 1
ATOM 1980 C CA . THR B 1 107 ? 11.625 -5.98 7.246 1 96.38 107 THR B CA 1
ATOM 1981 C C . THR B 1 107 ? 10.266 -5.793 6.578 1 96.38 107 THR B C 1
ATOM 1983 O O . THR B 1 107 ? 9.953 -4.711 6.078 1 96.38 107 THR B O 1
ATOM 1986 N N . LEU B 1 108 ? 9.5 -6.848 6.586 1 98.06 108 LEU B N 1
ATOM 1987 C CA . LEU B 1 108 ? 8.164 -6.75 5.988 1 98.06 108 LEU B CA 1
ATOM 1988 C C . LEU B 1 108 ? 7.301 -5.754 6.754 1 98.06 108 LEU B C 1
ATOM 1990 O O . LEU B 1 108 ? 7.359 -5.691 7.984 1 98.06 108 LEU B O 1
ATOM 1994 N N . SER B 1 109 ? 6.453 -5.035 6.051 1 98.25 109 SER B N 1
ATOM 1995 C CA . SER B 1 109 ? 5.5 -4.102 6.641 1 98.25 109 SER B CA 1
ATOM 1996 C C . SER B 1 109 ? 4.676 -4.77 7.738 1 98.25 109 SER B C 1
ATOM 1998 O O . SER B 1 109 ? 4.121 -5.852 7.531 1 98.25 109 SER B O 1
ATOM 2000 N N . ALA B 1 110 ? 4.52 -4.117 8.844 1 98.06 110 ALA B N 1
ATOM 2001 C CA . ALA B 1 110 ? 3.686 -4.621 9.93 1 98.06 110 ALA B CA 1
ATOM 2002 C C . ALA B 1 110 ? 2.223 -4.707 9.508 1 98.06 110 ALA B C 1
ATOM 2004 O O . ALA B 1 110 ? 1.486 -5.582 9.961 1 98.06 110 ALA B O 1
ATOM 2005 N N . MET B 1 111 ? 1.764 -3.82 8.617 1 98.5 111 MET B N 1
ATOM 2006 C CA . MET B 1 111 ? 0.389 -3.822 8.125 1 98.5 111 MET B CA 1
ATOM 2007 C C . MET B 1 111 ? 0.103 -5.082 7.316 1 98.5 111 MET B C 1
ATOM 2009 O O . MET B 1 111 ? -0.976 -5.668 7.43 1 98.5 111 MET B O 1
ATOM 2013 N N . ILE B 1 112 ? 1.089 -5.48 6.547 1 98.81 112 ILE B N 1
ATOM 2014 C CA . ILE B 1 112 ? 0.92 -6.664 5.711 1 98.81 112 ILE B CA 1
ATOM 2015 C C . ILE B 1 112 ? 1.047 -7.922 6.57 1 98.81 112 ILE B C 1
ATOM 2017 O O . ILE B 1 112 ? 0.147 -8.766 6.578 1 98.81 112 ILE B O 1
ATOM 2021 N N . ARG B 1 113 ? 2.16 -8.039 7.316 1 98.44 113 ARG B N 1
ATOM 2022 C CA . ARG B 1 113 ? 2.361 -9.203 8.172 1 98.44 113 ARG B CA 1
ATOM 2023 C C . ARG B 1 113 ? 1.221 -9.352 9.172 1 98.44 113 ARG B C 1
ATOM 2025 O O . ARG B 1 113 ? 0.736 -10.461 9.414 1 98.44 113 ARG B O 1
ATOM 2032 N N . GLY B 1 114 ? 0.808 -8.258 9.727 1 98.5 114 GLY B N 1
ATOM 2033 C CA . GLY B 1 114 ? -0.21 -8.266 10.758 1 98.5 114 GLY B CA 1
ATOM 2034 C C . GLY B 1 114 ? -1.6 -8.57 10.234 1 98.5 114 GLY B C 1
ATOM 2035 O O . GLY B 1 114 ? -2.5 -8.914 11 1 98.5 114 GLY B O 1
ATOM 2036 N N . ALA B 1 115 ? -1.829 -8.43 8.945 1 98.62 115 ALA B N 1
ATOM 2037 C CA . ALA B 1 115 ? -3.127 -8.688 8.32 1 98.62 115 ALA B CA 1
ATOM 2038 C C . ALA B 1 115 ? -3.357 -10.188 8.141 1 98.62 115 ALA B C 1
ATOM 2040 O O . ALA B 1 115 ? -4.488 -10.625 7.895 1 98.62 115 ALA B O 1
ATOM 2041 N N . ALA B 1 116 ? -2.299 -10.961 8.172 1 98.38 116 ALA B N 1
ATOM 2042 C CA . ALA B 1 116 ? -2.404 -12.398 7.945 1 98.38 116 ALA B CA 1
ATOM 2043 C C . ALA B 1 116 ? -3.303 -13.055 8.992 1 98.38 116 ALA B C 1
ATOM 2045 O O . ALA B 1 116 ? -3.111 -12.859 10.195 1 98.38 116 ALA B O 1
ATOM 2046 N N . ASP B 1 117 ? -4.258 -13.766 8.5 1 97.06 117 ASP B N 1
ATOM 2047 C CA . ASP B 1 117 ? -5.156 -14.469 9.406 1 97.06 117 ASP B CA 1
ATOM 2048 C C . ASP B 1 117 ? -5.051 -15.984 9.219 1 97.06 117 ASP B C 1
ATOM 2050 O O . ASP B 1 117 ? -5.801 -16.75 9.836 1 97.06 117 ASP B O 1
ATOM 2054 N N . GLY B 1 118 ? -4.176 -16.375 8.266 1 93.56 118 GLY B N 1
ATOM 2055 C CA . GLY B 1 118 ? -3.93 -17.797 8.031 1 93.56 118 GLY B CA 1
ATOM 2056 C C . GLY B 1 118 ? -4.98 -18.438 7.145 1 93.56 118 GLY B C 1
ATOM 2057 O O . GLY B 1 118 ? -4.883 -19.625 6.832 1 93.56 118 GLY B O 1
ATOM 2058 N N . GLU B 1 119 ? -5.992 -17.734 6.719 1 94.94 119 GLU B N 1
ATOM 2059 C CA . GLU B 1 119 ? -7.078 -18.25 5.891 1 94.94 119 GLU B CA 1
ATOM 2060 C C . GLU B 1 119 ? -7.242 -17.422 4.617 1 94.94 119 GLU B C 1
ATOM 2062 O O . GLU B 1 119 ? -6.73 -17.797 3.559 1 94.94 119 GLU B O 1
ATOM 2067 N N . ARG B 1 120 ? -7.824 -16.297 4.711 1 97.19 120 ARG B N 1
ATOM 2068 C CA . ARG B 1 120 ? -8.078 -15.477 3.535 1 97.19 120 ARG B CA 1
ATOM 2069 C C . ARG B 1 120 ? -6.855 -14.641 3.178 1 97.19 120 ARG B C 1
ATOM 2071 O O . ARG B 1 120 ? -6.605 -14.367 2.002 1 97.19 120 ARG B O 1
ATOM 2078 N N . PHE B 1 121 ? -6.129 -14.203 4.195 1 98.69 121 PHE B N 1
ATOM 2079 C CA . PHE B 1 121 ? -4.902 -13.43 4.043 1 98.69 121 PHE B CA 1
ATOM 2080 C C . PHE B 1 121 ? -3.705 -14.195 4.586 1 98.69 121 PHE B C 1
ATOM 2082 O O . PHE B 1 121 ? -3.494 -14.25 5.801 1 98.69 121 PHE B O 1
ATOM 2089 N N . VAL B 1 122 ? -2.9 -14.742 3.672 1 98.69 122 VAL B N 1
ATOM 2090 C CA . VAL B 1 122 ? -1.777 -15.602 4.031 1 98.69 122 VAL B CA 1
ATOM 2091 C C . VAL B 1 122 ? -0.463 -14.906 3.676 1 98.69 122 VAL B C 1
ATOM 2093 O O . VAL B 1 122 ? -0.339 -14.312 2.605 1 98.69 122 VAL B O 1
ATOM 2096 N N . VAL B 1 123 ? 0.469 -14.945 4.59 1 98.81 123 VAL B N 1
ATOM 2097 C CA . VAL B 1 123 ? 1.828 -14.477 4.328 1 98.81 123 VAL B CA 1
ATOM 2098 C C . VAL B 1 123 ? 2.807 -15.641 4.469 1 98.81 123 VAL B C 1
ATOM 2100 O O . VAL B 1 123 ? 2.805 -16.344 5.48 1 98.81 123 VAL B O 1
ATOM 2103 N N . ARG B 1 124 ? 3.604 -15.844 3.461 1 98.69 124 ARG B N 1
ATOM 2104 C CA . ARG B 1 124 ? 4.598 -16.906 3.461 1 98.69 124 ARG B CA 1
ATOM 2105 C C . ARG B 1 124 ? 6 -16.344 3.225 1 98.69 124 ARG B C 1
ATOM 2107 O O . ARG B 1 124 ? 6.234 -15.648 2.24 1 98.69 124 ARG B O 1
ATOM 2114 N N . ASP B 1 125 ? 6.867 -16.672 4.215 1 98.31 125 ASP B N 1
ATOM 2115 C CA . ASP B 1 125 ? 8.289 -16.469 3.961 1 98.31 125 ASP B CA 1
ATOM 2116 C C . ASP B 1 125 ? 8.852 -17.562 3.059 1 98.31 125 ASP B C 1
ATOM 2118 O O . ASP B 1 125 ? 8.531 -18.734 3.232 1 98.31 125 ASP B O 1
ATOM 2122 N N . TYR B 1 126 ? 9.586 -17.125 2.062 1 98.69 126 TYR B N 1
ATOM 2123 C CA . TYR B 1 126 ? 10.094 -18.109 1.106 1 98.69 126 TYR B CA 1
ATOM 2124 C C . TYR B 1 126 ? 11.469 -17.688 0.587 1 98.69 126 TYR B C 1
ATOM 2126 O O . TYR B 1 126 ? 11.914 -16.562 0.824 1 98.69 126 TYR B O 1
ATOM 2134 N N . SER B 1 127 ? 12.211 -18.672 -0.031 1 98.31 127 SER B N 1
ATOM 2135 C CA . SER B 1 127 ? 13.344 -18.391 -0.9 1 98.31 127 SER B CA 1
ATOM 2136 C C . SER B 1 127 ? 12.992 -18.625 -2.365 1 98.31 127 SER B C 1
ATOM 2138 O O . SER B 1 127 ? 12.016 -19.312 -2.674 1 98.31 127 SER B O 1
ATOM 2140 N N . GLU B 1 128 ? 13.711 -18.031 -3.211 1 96.81 128 GLU B N 1
ATOM 2141 C CA . GLU B 1 128 ? 13.383 -18.047 -4.633 1 96.81 128 GLU B CA 1
ATOM 2142 C C . GLU B 1 128 ? 13.242 -19.484 -5.145 1 96.81 128 GLU B C 1
ATOM 2144 O O . GLU B 1 128 ? 12.414 -19.75 -6.016 1 96.81 128 GLU B O 1
ATOM 2149 N N . ASP B 1 129 ? 14.047 -20.359 -4.582 1 97.38 129 ASP B N 1
ATOM 2150 C CA . ASP B 1 129 ? 14.023 -21.734 -5.051 1 97.38 129 ASP B CA 1
ATOM 2151 C C . ASP B 1 129 ? 12.789 -22.484 -4.539 1 97.38 129 ASP B C 1
ATOM 2153 O O . ASP B 1 129 ? 12.492 -23.594 -4.984 1 97.38 129 ASP B O 1
ATOM 2157 N N . GLN B 1 130 ? 12.023 -21.828 -3.701 1 98.25 130 GLN B N 1
ATOM 2158 C CA . GLN B 1 130 ? 10.859 -22.469 -3.09 1 98.25 130 GLN B CA 1
ATOM 2159 C C . GLN B 1 130 ? 9.562 -21.984 -3.742 1 98.25 130 GLN B C 1
ATOM 2161 O O . GLN B 1 130 ? 8.477 -22.391 -3.334 1 98.25 130 GLN B O 1
ATOM 2166 N N . VAL B 1 131 ? 9.633 -21.172 -4.75 1 97.88 131 VAL B N 1
ATOM 2167 C CA . VAL B 1 131 ? 8.477 -20.516 -5.348 1 97.88 131 VAL B CA 1
ATOM 2168 C C . VAL B 1 131 ? 7.449 -21.562 -5.777 1 97.88 131 VAL B C 1
ATOM 2170 O O . VAL B 1 131 ? 6.273 -21.469 -5.422 1 97.88 131 VAL B O 1
ATOM 2173 N N . GLU B 1 132 ? 7.895 -22.562 -6.52 1 98.12 132 GLU B N 1
ATOM 2174 C CA . GLU B 1 132 ? 6.973 -23.562 -7.043 1 98.12 132 GLU B CA 1
ATOM 2175 C C . GLU B 1 132 ? 6.281 -24.328 -5.91 1 98.12 132 GLU B C 1
ATOM 2177 O O . GLU B 1 132 ? 5.07 -24.531 -5.945 1 98.12 132 GLU B O 1
ATOM 2182 N N . GLN B 1 133 ? 7.055 -24.688 -4.945 1 98.44 133 GLN B N 1
ATOM 2183 C CA . GLN B 1 133 ? 6.523 -25.469 -3.828 1 98.44 133 GLN B CA 1
ATOM 2184 C C . GLN B 1 133 ? 5.516 -24.641 -3.029 1 98.44 133 GLN B C 1
ATOM 2186 O O . GLN B 1 133 ? 4.449 -25.156 -2.666 1 98.44 133 GLN B O 1
ATOM 2191 N N . VAL B 1 134 ? 5.863 -23.438 -2.74 1 98.56 134 VAL B N 1
ATOM 2192 C CA . VAL B 1 134 ? 4.992 -22.578 -1.947 1 98.56 134 VAL B CA 1
ATOM 2193 C C . VAL B 1 134 ? 3.678 -22.344 -2.689 1 98.56 134 VAL B C 1
ATOM 2195 O O . VAL B 1 134 ? 2.604 -22.391 -2.086 1 98.56 134 VAL B O 1
ATOM 2198 N N . LEU B 1 135 ? 3.729 -22.109 -3.996 1 98.75 135 LEU B N 1
ATOM 2199 C CA . LEU B 1 135 ? 2.527 -21.891 -4.793 1 98.75 135 LEU B CA 1
ATOM 2200 C C . LEU B 1 135 ? 1.695 -23.156 -4.895 1 98.75 135 LEU B C 1
ATOM 2202 O O . LEU B 1 135 ? 0.468 -23.125 -4.781 1 98.75 135 LEU B O 1
ATOM 2206 N N . ASP B 1 136 ? 2.346 -24.312 -5.051 1 98.62 136 ASP B N 1
ATOM 2207 C CA . ASP B 1 136 ? 1.635 -25.594 -5.078 1 98.62 136 ASP B CA 1
ATOM 2208 C C . ASP B 1 136 ? 0.853 -25.812 -3.783 1 98.62 136 ASP B C 1
ATOM 2210 O O . ASP B 1 136 ? -0.306 -26.219 -3.816 1 98.62 136 ASP B O 1
ATOM 2214 N N . GLU B 1 137 ? 1.511 -25.547 -2.746 1 98.06 137 GLU B N 1
ATOM 2215 C CA . GLU B 1 137 ? 0.881 -25.734 -1.442 1 98.06 137 GLU B CA 1
ATOM 2216 C C . GLU B 1 137 ? -0.332 -24.828 -1.277 1 98.06 137 GLU B C 1
ATOM 2218 O O . GLU B 1 137 ? -1.374 -25.25 -0.778 1 98.06 137 GLU B O 1
ATOM 2223 N N . PHE B 1 138 ? -0.226 -23.625 -1.653 1 98.31 138 PHE B N 1
ATOM 2224 C CA . PHE B 1 138 ? -1.318 -22.672 -1.503 1 98.31 138 PHE B CA 1
ATOM 2225 C C . PHE B 1 138 ? -2.496 -23.062 -2.391 1 98.31 138 PHE B C 1
ATOM 2227 O O . PHE B 1 138 ? -3.641 -23.078 -1.934 1 98.31 138 PHE B O 1
ATOM 2234 N N . PHE B 1 139 ? -2.232 -23.344 -3.645 1 98.06 139 PHE B N 1
ATOM 2235 C CA . PHE B 1 139 ? -3.295 -23.562 -4.621 1 98.06 139 PHE B CA 1
ATOM 2236 C C . PHE B 1 139 ? -3.895 -24.953 -4.477 1 98.06 139 PHE B C 1
ATOM 2238 O O . PHE B 1 139 ? -4.914 -25.266 -5.094 1 98.06 139 PHE B O 1
ATOM 2245 N N . SER B 1 140 ? -3.289 -25.812 -3.619 1 96.75 140 SER B N 1
ATOM 2246 C CA . SER B 1 140 ? -3.846 -27.125 -3.33 1 96.75 140 SER B CA 1
ATOM 2247 C C . SER B 1 140 ? -4.84 -27.062 -2.176 1 96.75 140 SER B C 1
ATOM 2249 O O . SER B 1 140 ? -5.52 -28.047 -1.88 1 96.75 140 SER B O 1
ATOM 2251 N N . ARG B 1 141 ? -4.934 -25.953 -1.536 1 94.19 141 ARG B N 1
ATOM 2252 C CA . ARG B 1 141 ? -5.836 -25.797 -0.401 1 94.19 141 ARG B CA 1
ATOM 2253 C C . ARG B 1 141 ? -7.293 -25.844 -0.849 1 94.19 141 ARG B C 1
ATOM 2255 O O . ARG B 1 141 ? -7.648 -25.328 -1.906 1 94.19 141 ARG B O 1
ATOM 2262 N N . PRO B 1 142 ? -8.086 -26.453 0.093 1 87.69 142 PRO B N 1
ATOM 2263 C CA . PRO B 1 142 ? -9.516 -26.453 -0.234 1 87.69 142 PRO B CA 1
ATOM 2264 C C . PRO B 1 142 ? -10.102 -25.047 -0.286 1 87.69 142 PRO B C 1
ATOM 2266 O O . PRO B 1 142 ? -9.797 -24.203 0.565 1 87.69 142 PRO B O 1
ATOM 2269 N N . GLY B 1 143 ? -10.852 -24.719 -1.27 1 87.06 143 GLY B N 1
ATOM 2270 C CA . GLY B 1 143 ? -11.531 -23.438 -1.391 1 87.06 143 GLY B CA 1
ATOM 2271 C C . GLY B 1 143 ? -10.789 -22.438 -2.26 1 87.06 143 GLY B C 1
ATOM 2272 O O . GLY B 1 143 ? -11.266 -21.328 -2.486 1 87.06 143 GLY B O 1
ATOM 2273 N N . ILE B 1 144 ? -9.617 -22.906 -2.545 1 89.31 144 ILE B N 1
ATOM 2274 C CA . ILE B 1 144 ? -8.93 -22.141 -3.578 1 89.31 144 ILE B CA 1
ATOM 2275 C C . ILE B 1 144 ? -9.344 -22.656 -4.957 1 89.31 144 ILE B C 1
ATOM 2277 O O . ILE B 1 144 ? -9.531 -23.859 -5.152 1 89.31 144 ILE B O 1
#

Sequence (288 aa):
MKIYFCGSIRGGREDVHVYQKITHKLKDYGSVLTEHVSDPELSDTGEDGTVEGDRAIHDRDVDWLQQSDVIVAEVTQPSLGVGYELGRAVDMKKKILCLFRPSSRRTLSAMIRGAADGERFVVRDYSEDQVEQVLDEFFSRPGIMKIYFCGSIRGGREDVHVYQKITHKLKDYGSVLTEHVSDPELSDTGEDGTVEGDRAIHDRDVDWLQQSDVIVAEVTQPSLGVGYELGRAVDMKKKILCLFRPSSRRTLSAMIRGAADGERFVVRDYSEDQVEQVLDEFFSRPGI

Solvent-accessible surface area (backbone atoms only — not comparable to full-atom values): 15087 Å² total; per-residue (Å²): 93,39,32,30,57,38,49,37,37,43,51,40,57,88,55,31,70,58,38,36,54,50,55,59,57,48,50,77,71,29,49,61,76,40,60,70,63,33,39,80,85,56,49,45,65,47,95,47,90,44,70,70,43,14,27,52,51,25,56,50,50,51,52,46,55,69,66,32,62,35,36,41,28,49,55,57,60,36,9,31,38,44,15,22,51,51,21,40,35,57,76,67,66,42,39,35,41,34,40,31,43,64,87,74,73,58,49,71,34,42,46,60,64,18,56,40,70,77,69,47,31,33,72,42,79,49,53,84,89,39,49,66,60,56,51,50,58,55,63,65,35,89,93,96,94,37,32,32,56,37,50,35,38,44,50,39,60,88,56,32,69,58,39,37,56,50,55,59,56,49,51,79,70,29,48,61,78,38,60,70,62,32,39,81,83,58,50,45,63,48,96,46,89,46,70,69,42,14,28,51,51,26,55,50,50,52,52,48,54,70,67,32,62,33,37,41,29,49,53,56,61,37,10,32,39,43,14,22,50,52,21,40,35,58,76,67,67,45,38,35,40,34,38,32,41,63,88,73,73,57,49,71,36,42,46,59,63,18,56,41,70,77,68,47,32,32,71,42,79,47,53,83,90,38,49,66,59,56,50,51,57,57,63,66,36,90,92,96

Radius of gyration: 18.0 Å; Cα contacts (8 Å, |Δi|>4): 593; chains: 2; bounding box: 34×53×38 Å

pLDDT: mean 96.91, std 3.89, range [75.38, 98.94]

Organism: Nothobranchius furzeri (NCBI:txid105023)

Foldseek 3Di:
DEEEEADQQLL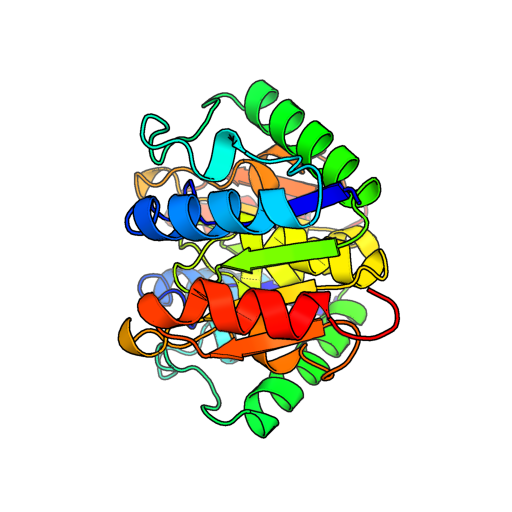DCPCLVLVVLLQVLVVVQHDYPPNCSSPPVAHSCGDDVDPVVVVVVVVVSVVSLLVGQEYEYAQARPHPVRVVSVVSNVVSLHQYEYEYEVVSVDDGDCVLVVVDPPTRRYYDYDDSVCSNVVVVVVSVDPPD/DEEEEADQQLLDCPCLVLVQLLVVLVVVQHDYPPNCSSPPVAHSCGDDVDPVVVVVVVVVSVVSLLVGQEYEYAQARPHPVRVVSVVSNVVSLHQYEYEYEVVSVDDGDCVLVVVDPPTRRYYDYDDSVCSNVVVVVVSVDPPD

Nearest PDB structures (foldseek):
  8qhq-assembly2_C  TM=9.782E-01  e=1.697E-20  Homo sapiens
  8qhq-assembly2_D  TM=9.736E-01  e=2.647E-20  Homo sapiens
  4fyi-assembly1_B  TM=9.945E-01  e=5.322E-20  Rattus norvegicus
  8qhq-assembly3_F-2  TM=9.854E-01  e=6.043E-20  Homo sapiens
  4fyi-assembly2_C  TM=9.885E-01  e=1.445E-18  Rattus norvegicus